Protein AF-E9EIF3-F1 (afdb_monomer)

Solvent-accessible surface area (backbone atoms only — not comparable to full-atom values): 15981 Å² total; per-residue (Å²): 140,86,88,81,91,84,88,82,89,82,88,83,85,88,83,89,84,90,82,84,93,81,87,85,76,86,69,55,69,66,53,55,55,52,50,51,52,51,51,51,50,52,51,52,53,51,50,52,51,52,51,51,50,53,53,54,52,63,63,46,52,59,62,62,71,61,56,66,76,76,71,73,70,77,75,60,63,68,86,68,60,66,58,24,59,50,72,52,39,82,37,71,41,64,89,60,74,60,59,44,71,86,44,76,65,18,50,53,48,57,55,57,73,40,49,102,54,43,52,32,49,47,96,61,40,64,78,50,74,44,72,84,41,39,64,66,94,60,94,54,77,37,52,87,74,51,77,44,35,27,42,71,41,67,52,37,46,51,50,50,54,49,50,52,52,52,48,53,48,50,55,46,64,74,68,34,84,83,73,63,92,65,53,72,67,56,52,52,50,51,53,52,52,50,39,50,51,53,46,51,48,51,52,42,48,56,26,71,64,84,92,78,89,80,51,73,43,54,91,88,58,55,63,82,55,37,27,49,103,83,76,45,77,60,68,27,35,57,72,43,73,15,35,28,53,67,49,44,56,50,51,38,48,50,26,45,53,56,56,69,71,48,100

pLDDT: mean 80.45, std 17.63, range [32.34, 96.81]

Structure (mmCIF, N/CA/C/O backbone):
data_AF-E9EIF3-F1
#
_entry.id   AF-E9EIF3-F1
#
loop_
_atom_site.group_PDB
_atom_site.id
_atom_site.type_symbol
_atom_site.label_atom_id
_atom_site.label_alt_id
_atom_site.label_comp_id
_atom_site.label_asym_id
_atom_site.label_entity_id
_atom_site.label_seq_id
_atom_site.pdbx_PDB_ins_code
_atom_site.Cartn_x
_atom_site.Cartn_y
_atom_site.Cartn_z
_atom_site.occupancy
_atom_site.B_iso_or_equiv
_atom_site.auth_seq_id
_atom_site.auth_comp_id
_atom_site.auth_asym_id
_atom_site.auth_atom_id
_atom_site.pdbx_PDB_model_num
ATOM 1 N N . MET A 1 1 ? 67.607 -51.753 -23.965 1.00 39.56 1 MET A N 1
ATOM 2 C CA . MET A 1 1 ? 68.316 -52.558 -22.950 1.00 39.56 1 MET A CA 1
ATOM 3 C C . MET A 1 1 ? 67.912 -52.007 -21.588 1.00 39.56 1 MET A C 1
ATOM 5 O O . MET A 1 1 ? 68.402 -50.959 -21.199 1.00 39.56 1 MET A O 1
ATOM 9 N N . PHE A 1 2 ? 66.913 -52.615 -20.947 1.00 40.19 2 PHE A N 1
ATOM 10 C CA . PHE A 1 2 ? 66.495 -52.276 -19.580 1.00 40.19 2 PHE A CA 1
ATOM 11 C C . PHE A 1 2 ? 67.269 -53.157 -18.596 1.00 40.19 2 PHE A C 1
ATOM 13 O O . PHE A 1 2 ? 67.428 -54.343 -18.889 1.00 40.19 2 PHE A O 1
ATOM 20 N N . PRO A 1 3 ? 67.664 -52.638 -17.424 1.00 42.44 3 PRO A N 1
ATOM 21 C CA . PRO A 1 3 ? 67.887 -53.499 -16.278 1.00 42.44 3 PRO A CA 1
ATOM 22 C C . PRO A 1 3 ? 67.002 -53.121 -15.086 1.00 42.44 3 PRO A C 1
ATOM 24 O O . PRO A 1 3 ? 66.758 -51.959 -14.764 1.00 42.44 3 PRO A O 1
ATOM 27 N N . THR A 1 4 ? 66.530 -54.178 -14.447 1.00 35.69 4 THR A N 1
ATOM 28 C CA . THR A 1 4 ? 65.646 -54.255 -13.290 1.00 35.69 4 THR A CA 1
ATOM 29 C C . THR A 1 4 ? 66.414 -54.506 -11.987 1.00 35.69 4 THR A C 1
ATOM 31 O O . THR A 1 4 ? 67.349 -55.297 -11.974 1.00 35.69 4 THR A O 1
ATOM 34 N N . ILE A 1 5 ? 65.857 -53.948 -10.902 1.00 38.53 5 ILE A N 1
ATOM 35 C CA . ILE A 1 5 ? 65.732 -54.484 -9.525 1.00 38.53 5 ILE A CA 1
ATOM 36 C C . ILE A 1 5 ? 66.981 -54.539 -8.622 1.00 38.53 5 ILE A C 1
ATOM 38 O O . ILE A 1 5 ? 67.999 -55.145 -8.933 1.00 38.53 5 ILE A O 1
ATOM 42 N N . GLY A 1 6 ? 66.796 -54.034 -7.393 1.00 32.34 6 GLY A N 1
ATOM 43 C CA . GLY A 1 6 ? 67.616 -54.371 -6.228 1.00 32.34 6 GLY A CA 1
ATOM 44 C C . GLY A 1 6 ? 67.030 -53.859 -4.906 1.00 32.34 6 GLY A C 1
ATOM 45 O O . GLY A 1 6 ? 67.446 -52.824 -4.398 1.00 32.34 6 GLY A O 1
ATOM 46 N N . THR A 1 7 ? 66.059 -54.574 -4.333 1.00 40.53 7 THR A N 1
ATOM 47 C CA . THR A 1 7 ? 65.589 -54.406 -2.942 1.00 40.53 7 THR A CA 1
ATOM 48 C C . THR A 1 7 ? 66.541 -55.079 -1.956 1.00 40.53 7 THR A C 1
ATOM 50 O O . THR A 1 7 ? 66.875 -56.246 -2.149 1.00 40.53 7 THR A O 1
ATOM 53 N N . THR A 1 8 ? 66.868 -54.423 -0.835 1.00 37.31 8 THR A N 1
ATOM 54 C CA . THR A 1 8 ? 67.482 -55.116 0.315 1.00 37.31 8 THR A CA 1
ATOM 55 C C . THR A 1 8 ? 66.968 -54.576 1.652 1.00 37.31 8 THR A C 1
ATOM 57 O O . THR A 1 8 ? 67.264 -53.452 2.045 1.00 37.31 8 THR A O 1
ATOM 60 N N . GLN A 1 9 ? 66.202 -55.410 2.361 1.00 40.03 9 GLN A N 1
ATOM 61 C CA . GLN A 1 9 ? 65.895 -55.290 3.790 1.00 40.03 9 GLN A CA 1
ATOM 62 C C . GLN A 1 9 ? 67.111 -55.735 4.620 1.00 40.03 9 GLN A C 1
ATOM 64 O O . GLN A 1 9 ? 67.695 -56.779 4.335 1.00 40.03 9 GLN A O 1
ATOM 69 N N . ARG A 1 10 ? 67.420 -55.040 5.723 1.00 37.91 10 ARG A N 1
ATOM 70 C CA . ARG A 1 10 ? 68.199 -55.615 6.834 1.00 37.91 10 ARG A CA 1
ATOM 71 C C . ARG A 1 10 ? 67.584 -55.253 8.185 1.00 37.91 10 ARG A C 1
ATOM 73 O O . ARG A 1 10 ? 67.566 -54.096 8.587 1.00 37.91 10 ARG A O 1
ATOM 80 N N . LYS A 1 11 ? 67.105 -56.286 8.885 1.00 39.00 11 LYS A N 1
ATOM 81 C CA . LYS A 1 11 ? 66.852 -56.305 10.332 1.00 39.00 11 LYS A CA 1
ATOM 82 C C . LYS A 1 11 ? 68.165 -56.641 11.049 1.00 39.00 11 LYS A C 1
ATOM 84 O O . LYS A 1 11 ? 68.858 -57.560 10.624 1.00 39.00 11 LYS A O 1
ATOM 89 N N . GLY A 1 12 ? 68.460 -55.971 12.160 1.00 36.72 12 GLY A N 1
ATOM 90 C CA . GLY A 1 12 ? 69.551 -56.334 13.069 1.00 36.72 12 GLY A CA 1
ATOM 91 C C . GLY A 1 12 ? 69.163 -56.031 14.514 1.00 36.72 12 GLY A C 1
ATOM 92 O O . GLY A 1 12 ? 68.987 -54.871 14.869 1.00 36.72 12 GLY A O 1
ATOM 93 N N . LYS A 1 13 ? 68.970 -57.084 15.318 1.00 37.09 13 LYS A N 1
ATOM 94 C CA . LYS A 1 13 ? 68.721 -57.029 16.767 1.00 37.09 13 LYS A CA 1
ATOM 95 C C . LYS A 1 13 ? 70.039 -56.863 17.536 1.00 37.09 13 LYS A C 1
ATOM 97 O O . LYS A 1 13 ? 71.083 -57.335 17.098 1.00 37.09 13 LYS A O 1
ATOM 102 N N . ALA A 1 14 ? 69.928 -56.203 18.685 1.00 42.84 14 ALA A N 1
ATOM 103 C CA . ALA A 1 14 ? 70.986 -55.799 19.604 1.00 42.84 14 ALA A CA 1
ATOM 104 C C . ALA A 1 14 ? 71.671 -56.953 20.362 1.00 42.84 14 ALA A C 1
ATOM 106 O O . ALA A 1 14 ? 71.042 -57.970 20.654 1.00 42.84 14 ALA A O 1
ATOM 107 N N . LEU A 1 15 ? 72.918 -56.718 20.788 1.00 38.91 15 LEU A N 1
ATOM 108 C CA . LEU A 1 15 ? 73.571 -57.427 21.892 1.00 38.91 15 LEU A CA 1
ATOM 109 C C . LEU A 1 15 ? 74.202 -56.395 22.844 1.00 38.91 15 LEU A C 1
ATOM 111 O O . LEU A 1 15 ? 75.002 -55.561 22.425 1.00 38.91 15 LEU A O 1
ATOM 115 N N . TYR A 1 16 ? 73.801 -56.438 24.114 1.00 34.75 16 TYR A N 1
ATOM 116 C CA . TYR A 1 16 ? 74.216 -55.519 25.175 1.00 34.75 16 TYR A CA 1
ATOM 117 C C . TYR A 1 16 ? 75.592 -55.891 25.755 1.00 34.75 16 TYR A C 1
ATOM 119 O O . TYR A 1 16 ? 75.890 -57.069 25.947 1.00 34.75 16 TYR A O 1
ATOM 127 N N . LYS A 1 17 ? 76.387 -54.879 26.128 1.00 39.50 17 LYS A N 1
ATOM 128 C CA . LYS A 1 17 ? 77.497 -54.990 27.091 1.00 39.50 17 LYS A CA 1
ATOM 129 C C . LYS A 1 17 ? 77.147 -54.181 28.342 1.00 39.50 17 LYS A C 1
ATOM 131 O O . LYS A 1 17 ? 76.734 -53.031 28.224 1.00 39.50 17 LYS A O 1
ATOM 136 N N . ALA A 1 18 ? 77.323 -54.783 29.515 1.00 50.34 18 ALA A N 1
ATOM 137 C CA . ALA A 1 18 ? 77.176 -54.134 30.817 1.00 50.34 18 ALA A CA 1
ATOM 138 C C . ALA A 1 18 ? 78.517 -53.557 31.304 1.00 50.34 18 ALA A C 1
ATOM 140 O O . ALA A 1 18 ? 79.557 -54.181 31.091 1.00 50.34 18 ALA A O 1
ATOM 141 N N . VAL A 1 19 ? 78.477 -52.400 31.977 1.00 39.84 19 VAL A N 1
ATOM 142 C CA . VAL A 1 19 ? 79.594 -51.743 32.694 1.00 39.84 19 VAL A CA 1
ATOM 143 C C . VAL A 1 19 ? 79.015 -51.024 33.943 1.00 39.84 19 VAL A C 1
ATOM 145 O O . VAL A 1 19 ? 77.844 -50.640 33.900 1.00 39.84 19 VAL A O 1
ATOM 148 N N . PRO A 1 20 ? 79.758 -50.926 35.070 1.00 44.28 20 PRO A N 1
ATOM 149 C CA . PRO A 1 20 ? 79.223 -51.059 36.430 1.00 44.28 20 PRO A CA 1
ATOM 150 C C . PRO A 1 20 ? 78.828 -49.767 37.167 1.00 44.28 20 PRO A C 1
ATOM 152 O O . PRO A 1 20 ? 79.194 -48.657 36.794 1.00 44.28 20 PRO A O 1
ATOM 155 N N . GLN A 1 21 ? 78.089 -49.982 38.264 1.00 51.84 21 GLN A N 1
ATOM 156 C CA . GLN A 1 21 ? 77.601 -49.008 39.247 1.00 51.84 21 GLN A CA 1
ATOM 157 C C . GLN A 1 21 ? 78.718 -48.248 39.976 1.00 51.84 21 GLN A C 1
ATOM 159 O O . GLN A 1 21 ? 79.607 -48.858 40.569 1.00 51.84 21 GLN A O 1
ATOM 164 N N . GLN A 1 22 ? 78.553 -46.927 40.073 1.00 41.44 22 GLN A N 1
ATOM 165 C CA . GLN A 1 22 ? 79.161 -46.094 41.109 1.00 41.44 22 GLN A CA 1
ATOM 166 C C . GLN A 1 22 ? 78.095 -45.125 41.662 1.00 41.44 22 GLN A C 1
ATOM 168 O O . GLN A 1 22 ? 77.201 -44.693 40.942 1.00 41.44 22 GLN A O 1
ATOM 173 N N . SER A 1 23 ? 78.128 -44.909 42.975 1.00 44.22 23 SER A N 1
ATOM 174 C CA . SER A 1 23 ? 77.021 -44.552 43.880 1.00 44.22 23 SER A CA 1
ATOM 175 C C . SER A 1 23 ? 76.456 -43.119 43.784 1.00 44.22 23 SER A C 1
ATOM 177 O O . SER A 1 23 ? 77.174 -42.144 43.993 1.00 44.22 23 SER A O 1
ATOM 179 N N . ASP A 1 24 ? 75.129 -43.024 43.606 1.00 54.12 24 ASP A N 1
ATOM 180 C CA . ASP A 1 24 ? 74.284 -41.812 43.575 1.00 54.12 24 ASP A CA 1
ATOM 181 C C . ASP A 1 24 ? 73.808 -41.354 44.974 1.00 54.12 24 ASP A C 1
ATOM 183 O O . ASP A 1 24 ? 72.627 -41.490 45.316 1.00 54.12 24 ASP A O 1
ATOM 187 N N . GLU A 1 25 ? 74.688 -40.795 45.809 1.00 48.59 25 GLU A N 1
ATOM 188 C CA . GLU A 1 25 ? 74.255 -40.284 47.127 1.00 48.59 25 GLU A CA 1
ATOM 189 C C . GLU A 1 25 ? 74.106 -38.751 47.189 1.00 48.59 25 GLU A C 1
ATOM 191 O O . GLU A 1 25 ? 73.260 -38.248 47.926 1.00 48.59 25 GLU A O 1
ATOM 196 N N . ASN A 1 26 ? 74.777 -37.987 46.316 1.00 49.62 26 ASN A N 1
ATOM 197 C CA . ASN A 1 26 ? 74.720 -36.512 46.338 1.00 49.62 26 ASN A CA 1
ATOM 198 C C . ASN A 1 26 ? 73.659 -35.864 45.419 1.00 49.62 26 ASN A C 1
ATOM 200 O O . ASN A 1 26 ? 73.479 -34.647 45.437 1.00 49.62 26 ASN A O 1
ATOM 204 N N . SER A 1 27 ? 72.901 -36.653 44.651 1.00 53.19 27 SER A N 1
ATOM 205 C CA . SER A 1 27 ? 71.972 -36.146 43.619 1.00 53.19 27 SER A CA 1
ATOM 206 C C . SER A 1 27 ? 70.510 -35.998 44.093 1.00 53.19 27 SER A C 1
ATOM 208 O O . SER A 1 27 ? 69.682 -35.411 43.395 1.00 53.19 27 SER A O 1
ATOM 210 N N . ARG A 1 28 ? 70.149 -36.523 45.278 1.00 53.78 28 ARG A N 1
ATOM 211 C CA . ARG A 1 28 ? 68.736 -36.688 45.709 1.00 53.78 28 ARG A CA 1
ATOM 212 C C . ARG A 1 28 ? 68.111 -35.470 46.404 1.00 53.78 28 ARG A C 1
ATOM 214 O O . ARG A 1 28 ? 66.906 -35.246 46.273 1.00 53.78 28 ARG A O 1
ATOM 221 N N . ALA A 1 29 ? 68.895 -34.653 47.106 1.00 54.88 29 ALA A N 1
ATOM 222 C CA . ALA A 1 29 ? 68.380 -33.524 47.891 1.00 54.88 29 ALA A CA 1
ATOM 223 C C . ALA A 1 29 ? 67.721 -32.380 47.070 1.00 54.88 29 ALA A C 1
ATOM 225 O O . ALA A 1 29 ? 66.646 -31.910 47.467 1.00 54.88 29 ALA A O 1
ATOM 226 N N . PRO A 1 30 ? 68.277 -31.913 45.930 1.00 55.91 30 PRO A N 1
ATOM 227 C CA . PRO A 1 30 ? 67.642 -30.851 45.141 1.00 55.91 30 PRO A CA 1
ATOM 228 C C . PRO A 1 30 ? 66.386 -31.335 44.397 1.00 55.91 30 PRO A C 1
ATOM 230 O O . PRO A 1 30 ? 65.420 -30.579 44.265 1.00 55.91 30 PRO A O 1
ATOM 233 N N . PHE A 1 31 ? 66.347 -32.610 43.993 1.00 54.66 31 PHE A N 1
ATOM 234 C CA . PHE A 1 31 ? 65.216 -33.203 43.273 1.00 54.66 31 PHE A CA 1
ATOM 235 C C . PHE A 1 31 ? 63.961 -33.318 44.152 1.00 54.66 31 PHE A C 1
ATOM 237 O O . PHE A 1 31 ? 62.870 -32.924 43.738 1.00 54.66 31 PHE A O 1
ATOM 244 N N . GLN A 1 32 ? 64.111 -33.742 45.412 1.00 60.22 32 GLN A N 1
ATOM 245 C CA . GLN A 1 32 ? 62.992 -33.830 46.358 1.00 60.22 32 GLN A CA 1
ATOM 246 C C . GLN A 1 32 ? 62.403 -32.452 46.712 1.00 60.22 32 GLN A C 1
ATOM 248 O O . GLN A 1 32 ? 61.184 -32.305 46.830 1.00 60.22 32 GLN A O 1
ATOM 253 N N . ARG A 1 33 ? 63.239 -31.406 46.821 1.00 59.44 33 ARG A N 1
ATOM 254 C CA . ARG A 1 33 ? 62.772 -30.022 47.044 1.00 59.44 33 ARG A CA 1
ATOM 255 C C . ARG A 1 33 ? 62.042 -29.454 45.824 1.00 59.44 33 ARG A C 1
ATOM 257 O O . ARG A 1 33 ? 61.016 -28.794 45.995 1.00 59.44 33 ARG A O 1
ATOM 264 N N . ALA A 1 34 ? 62.526 -29.729 44.612 1.00 61.41 34 ALA A N 1
ATOM 265 C CA . ALA A 1 34 ? 61.865 -29.327 43.370 1.00 61.41 34 ALA A CA 1
ATOM 266 C C . ALA A 1 34 ? 60.512 -30.038 43.182 1.00 61.41 34 ALA A C 1
ATOM 268 O O . ALA A 1 34 ? 59.516 -29.397 42.846 1.00 61.41 34 ALA A O 1
ATOM 269 N N . GLN A 1 35 ? 60.445 -31.335 43.490 1.00 66.50 35 GLN A N 1
ATOM 270 C CA . GLN A 1 35 ? 59.214 -32.124 43.430 1.00 66.50 35 GLN A CA 1
ATOM 271 C C . GLN A 1 35 ? 58.169 -31.640 44.448 1.00 66.50 35 GLN A C 1
ATOM 273 O O . GLN A 1 35 ? 57.007 -31.452 44.087 1.00 66.50 35 GLN A O 1
ATOM 278 N N . ARG A 1 36 ? 58.579 -31.333 45.688 1.00 69.75 36 ARG A N 1
ATOM 279 C CA . ARG A 1 36 ? 57.684 -30.785 46.723 1.00 69.75 36 ARG A CA 1
ATOM 280 C C . ARG A 1 36 ? 57.169 -29.384 46.368 1.00 69.75 36 ARG A C 1
ATOM 282 O O . ARG A 1 36 ? 55.988 -29.107 46.554 1.00 69.75 36 ARG A O 1
ATOM 289 N N . ARG A 1 37 ? 58.013 -28.514 45.795 1.00 70.69 37 ARG A N 1
ATOM 290 C CA . ARG A 1 37 ? 57.594 -27.191 45.285 1.00 70.69 37 ARG A CA 1
ATOM 291 C C . ARG A 1 37 ? 56.599 -27.306 44.128 1.00 70.69 37 ARG A C 1
ATOM 293 O O . ARG A 1 37 ? 55.622 -26.564 44.096 1.00 70.69 37 ARG A O 1
ATOM 300 N N . ARG A 1 38 ? 56.807 -28.261 43.215 1.00 72.25 38 ARG A N 1
ATOM 301 C CA . ARG A 1 38 ? 55.884 -28.530 42.103 1.00 72.25 38 ARG A CA 1
ATOM 302 C C . ARG A 1 38 ? 54.528 -29.036 42.602 1.00 72.25 38 ARG A C 1
ATOM 304 O O . ARG A 1 38 ? 53.507 -28.561 42.124 1.00 72.25 38 ARG A O 1
ATOM 311 N N . GLN A 1 39 ? 54.511 -29.927 43.594 1.00 76.31 39 GLN A N 1
ATOM 312 C CA . GLN A 1 39 ? 53.270 -30.411 44.211 1.00 76.31 39 GLN A CA 1
ATOM 313 C C . GLN A 1 39 ? 52.498 -29.299 44.934 1.00 76.31 39 GLN A C 1
ATOM 315 O O . GLN A 1 39 ? 51.292 -29.186 44.743 1.00 76.31 39 GLN A O 1
ATOM 320 N N . ILE A 1 40 ? 53.184 -28.440 45.696 1.00 81.00 40 ILE A N 1
ATOM 321 C CA . ILE A 1 40 ? 52.558 -27.286 46.367 1.00 81.00 40 ILE A CA 1
ATOM 322 C C . ILE A 1 40 ? 51.988 -26.298 45.340 1.00 81.00 40 ILE A C 1
ATOM 324 O O . ILE A 1 40 ? 50.878 -25.809 45.522 1.00 81.00 40 ILE A O 1
ATOM 328 N N . SER A 1 41 ? 52.705 -26.045 44.240 1.00 78.44 41 SER A N 1
ATOM 329 C CA . SER A 1 41 ? 52.217 -25.177 43.162 1.00 78.44 41 SER A CA 1
ATOM 330 C C . SER A 1 41 ? 50.939 -25.727 42.521 1.00 78.44 41 SER A C 1
ATOM 332 O O . SER A 1 41 ? 49.958 -24.998 42.399 1.00 78.44 41 SER A O 1
ATOM 334 N N . VAL A 1 42 ? 50.898 -27.02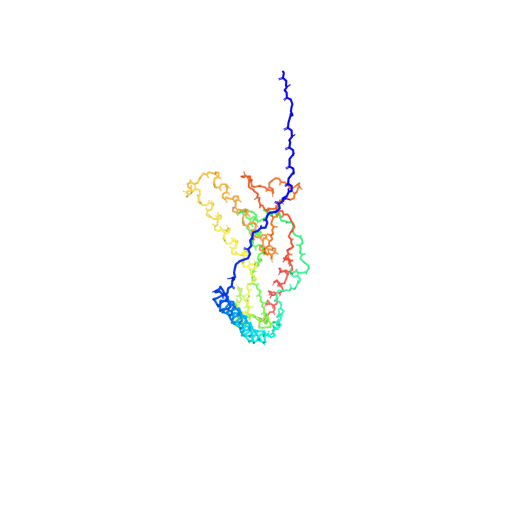5 42.197 1.00 84.44 42 VAL A N 1
ATOM 335 C CA . VAL A 1 42 ? 49.698 -27.672 41.636 1.00 84.44 42 VAL A CA 1
ATOM 336 C C . VAL A 1 42 ? 48.522 -27.612 42.614 1.00 84.44 42 VAL A C 1
ATOM 338 O O . VAL A 1 42 ? 47.419 -27.265 42.208 1.00 84.44 42 VAL A O 1
ATOM 341 N N . LEU A 1 43 ? 48.752 -27.876 43.905 1.00 85.94 43 LEU A N 1
ATOM 342 C CA . LEU A 1 43 ? 47.721 -27.755 44.943 1.00 85.94 43 LEU A CA 1
ATOM 343 C C . LEU A 1 43 ? 47.189 -26.324 45.074 1.00 85.94 43 LEU A C 1
ATOM 345 O O . LEU A 1 43 ? 45.981 -26.141 45.175 1.00 85.94 43 LEU A O 1
ATOM 349 N N . LEU A 1 44 ? 48.060 -25.313 45.012 1.00 84.62 44 LEU A N 1
ATOM 350 C CA . LEU A 1 44 ? 47.651 -23.907 45.016 1.00 84.62 44 LEU A CA 1
ATOM 351 C C . LEU A 1 44 ? 46.815 -23.552 43.782 1.00 84.62 44 LEU A C 1
ATOM 353 O O . LEU A 1 44 ? 45.813 -22.865 43.926 1.00 84.62 44 LEU A O 1
ATOM 357 N N . HIS A 1 45 ? 47.177 -24.050 42.595 1.00 84.25 45 HIS A N 1
ATOM 358 C CA . HIS A 1 45 ? 46.416 -23.796 41.364 1.00 84.25 45 HIS A CA 1
ATOM 359 C C . HIS A 1 45 ? 45.055 -24.508 41.370 1.00 84.25 45 HIS A C 1
ATOM 361 O O . HIS A 1 45 ? 44.066 -23.962 40.890 1.00 84.25 45 HIS A O 1
ATOM 367 N N . LEU A 1 46 ? 44.978 -25.711 41.946 1.00 87.94 46 LEU A N 1
ATOM 368 C CA . LEU A 1 46 ? 43.705 -26.407 42.140 1.00 87.94 46 LEU A CA 1
ATOM 369 C C . LEU A 1 46 ? 42.825 -25.678 43.160 1.00 87.94 46 LEU A C 1
ATOM 371 O O . LEU A 1 46 ? 41.628 -25.527 42.932 1.00 87.94 46 LEU A O 1
ATOM 375 N N . LEU A 1 47 ? 43.411 -25.175 44.250 1.00 87.81 47 LEU A N 1
ATOM 376 C CA . LEU A 1 47 ? 42.683 -24.404 45.254 1.00 87.81 47 LEU A CA 1
ATOM 377 C C . LEU A 1 47 ? 42.132 -23.096 44.665 1.00 87.81 47 LEU A C 1
ATOM 379 O O . LEU A 1 47 ? 40.960 -22.791 44.866 1.00 87.81 47 LEU A O 1
ATOM 383 N N . THR A 1 48 ? 42.934 -22.345 43.901 1.00 83.50 48 THR A N 1
ATOM 384 C CA . THR A 1 48 ? 42.473 -21.107 43.250 1.00 83.50 48 THR A CA 1
ATOM 385 C C . THR A 1 48 ? 41.402 -21.379 42.198 1.00 83.50 48 THR A C 1
ATOM 387 O O . THR A 1 48 ? 40.444 -20.614 42.107 1.00 83.50 48 THR A O 1
ATOM 390 N N . PHE A 1 49 ? 41.502 -22.487 41.459 1.00 85.88 49 PHE A N 1
ATOM 391 C CA . PHE A 1 49 ? 40.474 -22.909 40.509 1.00 85.88 49 PHE A CA 1
ATOM 392 C C . PHE A 1 49 ? 39.148 -23.262 41.202 1.00 85.88 49 PHE A C 1
ATOM 394 O O . PHE A 1 49 ? 38.089 -22.816 40.764 1.00 85.88 49 PHE A O 1
ATOM 401 N N . ILE A 1 50 ? 39.192 -23.999 42.318 1.00 88.62 50 ILE A N 1
ATOM 402 C CA . ILE A 1 50 ? 37.995 -24.366 43.094 1.00 88.62 50 ILE A CA 1
ATOM 403 C C . ILE A 1 50 ? 37.345 -23.128 43.725 1.00 88.62 50 ILE A C 1
ATOM 405 O O . ILE A 1 50 ? 36.127 -22.973 43.653 1.00 88.62 50 ILE A O 1
ATOM 409 N N . VAL A 1 51 ? 38.140 -22.218 44.298 1.00 86.12 51 VAL A N 1
ATOM 410 C CA . VAL A 1 51 ? 37.632 -20.952 44.855 1.00 86.12 51 VAL A CA 1
ATOM 411 C C . VAL A 1 51 ? 37.023 -20.078 43.754 1.00 86.12 51 VAL A C 1
ATOM 413 O O . VAL A 1 51 ? 35.942 -19.524 43.947 1.00 86.12 51 VAL A O 1
ATOM 416 N N . GLY A 1 52 ? 37.659 -20.005 42.580 1.00 82.06 52 GLY A N 1
ATOM 417 C CA . GLY A 1 52 ? 37.133 -19.287 41.417 1.00 82.06 52 GLY A CA 1
ATOM 418 C C . GLY A 1 52 ? 35.798 -19.848 40.919 1.00 82.06 52 GLY A C 1
ATOM 419 O O . GLY A 1 52 ? 34.869 -19.082 40.670 1.00 82.06 52 GLY A O 1
ATOM 420 N N . LEU A 1 53 ? 35.661 -21.177 40.846 1.00 83.56 53 LEU A N 1
ATOM 421 C CA . LEU A 1 53 ? 34.395 -21.837 40.505 1.00 83.56 53 LEU A CA 1
ATOM 422 C C . LEU A 1 53 ? 33.305 -21.573 41.550 1.00 83.56 53 LEU A C 1
ATOM 424 O O . LEU A 1 53 ? 32.174 -21.264 41.181 1.00 83.56 53 LEU A O 1
ATOM 428 N N . GLY A 1 54 ? 33.638 -21.646 42.842 1.00 80.19 54 GLY A N 1
ATOM 429 C CA . GLY A 1 54 ? 32.696 -21.359 43.925 1.00 80.19 54 GLY A CA 1
ATOM 430 C C . GLY A 1 54 ? 32.150 -19.931 43.864 1.00 80.19 54 GLY A C 1
ATOM 431 O O . GLY A 1 54 ? 30.940 -19.736 43.950 1.00 80.19 54 GLY A O 1
ATOM 432 N N . LEU A 1 55 ? 33.022 -18.942 43.640 1.00 79.00 55 LEU A N 1
ATOM 433 C CA . LEU A 1 55 ? 32.627 -17.536 43.487 1.00 79.00 55 LEU A CA 1
ATOM 434 C C . LEU A 1 55 ? 31.825 -17.283 42.200 1.00 79.00 55 LEU A C 1
ATOM 436 O O . LEU A 1 55 ? 30.875 -16.505 42.214 1.00 79.00 55 LEU A O 1
ATOM 440 N N . GLY A 1 56 ? 32.157 -17.959 41.095 1.00 71.94 56 GLY A N 1
ATOM 441 C CA . GLY A 1 56 ? 31.379 -17.873 39.854 1.00 71.94 56 GLY A CA 1
ATOM 442 C C . GLY A 1 56 ? 29.963 -18.449 39.992 1.00 71.94 56 GLY A C 1
ATOM 443 O O . GLY A 1 56 ? 29.005 -17.897 39.447 1.00 71.94 56 GLY A O 1
ATOM 444 N N . LEU A 1 57 ? 29.805 -19.526 40.766 1.00 70.50 57 LEU A N 1
ATOM 445 C CA . LEU A 1 57 ? 28.506 -20.156 41.019 1.00 70.50 57 LEU A CA 1
ATOM 446 C C . LEU A 1 57 ? 27.631 -19.330 41.976 1.00 70.50 57 LEU A C 1
ATOM 448 O O . LEU A 1 57 ? 26.431 -19.194 41.743 1.00 70.50 57 LEU A O 1
ATOM 452 N N . THR A 1 58 ? 28.208 -18.711 43.011 1.00 68.38 58 THR A N 1
ATOM 453 C CA . THR A 1 58 ? 27.447 -17.819 43.906 1.00 68.38 58 THR A CA 1
ATOM 454 C C . THR A 1 58 ? 27.096 -16.487 43.250 1.00 68.38 58 THR A C 1
ATOM 456 O O . THR A 1 58 ? 26.050 -15.926 43.564 1.00 68.38 58 THR A O 1
ATOM 459 N N . ALA A 1 59 ? 27.908 -16.003 42.303 1.00 63.66 59 ALA A N 1
ATOM 460 C CA . ALA A 1 59 ? 27.600 -14.810 41.520 1.00 63.66 59 ALA A CA 1
ATOM 461 C C . ALA A 1 59 ? 26.496 -15.044 40.476 1.00 63.66 59 ALA A C 1
ATOM 463 O O . ALA A 1 59 ? 25.765 -14.112 40.172 1.00 63.66 59 ALA A O 1
ATOM 464 N N . THR A 1 60 ? 26.326 -16.260 39.947 1.00 60.03 60 THR A N 1
ATOM 465 C CA . THR A 1 60 ? 25.313 -16.576 38.912 1.00 60.03 60 THR A CA 1
ATOM 466 C C . THR A 1 60 ? 23.957 -16.997 39.484 1.00 60.03 60 THR A C 1
ATOM 468 O O . THR A 1 60 ? 22.926 -16.758 38.854 1.00 60.03 60 THR A O 1
ATOM 471 N N . ALA A 1 61 ? 23.922 -17.550 40.699 1.00 61.62 61 ALA A N 1
ATOM 472 C CA . ALA A 1 61 ? 22.685 -17.921 41.389 1.00 61.62 61 ALA A CA 1
ATOM 473 C C . ALA A 1 61 ? 21.665 -16.764 41.557 1.00 61.62 61 ALA A C 1
ATOM 475 O O . ALA A 1 61 ? 20.490 -16.975 41.242 1.00 61.62 61 ALA A O 1
ATOM 476 N N . PRO A 1 62 ? 22.048 -15.537 41.974 1.00 59.72 62 PRO A N 1
ATOM 477 C CA . PRO A 1 62 ? 21.100 -14.428 42.060 1.00 59.72 62 PRO A CA 1
ATOM 478 C C . PRO A 1 62 ? 20.652 -13.916 40.684 1.00 59.72 62 PRO A C 1
ATOM 480 O O . PRO A 1 62 ? 19.518 -13.465 40.569 1.00 59.72 62 PRO A O 1
ATOM 483 N N . PHE A 1 63 ? 21.467 -14.039 39.626 1.00 58.94 63 PHE A N 1
ATOM 484 C CA . PHE A 1 63 ? 21.051 -13.677 38.259 1.00 58.94 63 PHE A CA 1
ATOM 485 C C . PHE A 1 63 ? 20.005 -14.641 37.685 1.00 58.94 63 PHE A C 1
ATOM 487 O O . PHE A 1 63 ? 19.113 -14.205 36.964 1.00 58.94 63 PHE A O 1
ATOM 494 N N . LEU A 1 64 ? 20.065 -15.930 38.037 1.00 57.62 64 LEU A N 1
ATOM 495 C CA . LEU A 1 64 ? 19.032 -16.900 37.659 1.00 57.62 64 LEU A CA 1
ATOM 496 C C . LEU A 1 64 ? 17.750 -16.732 38.490 1.00 57.62 64 LEU A C 1
ATOM 498 O O . LEU A 1 64 ? 16.656 -16.888 37.953 1.00 57.62 64 LEU A O 1
ATOM 502 N N . ALA A 1 65 ? 17.860 -16.355 39.769 1.00 58.84 65 ALA A N 1
ATOM 503 C CA . ALA A 1 65 ? 16.706 -16.071 40.633 1.00 58.84 65 ALA A CA 1
ATOM 504 C C . ALA A 1 65 ? 16.023 -14.717 40.339 1.00 58.84 65 ALA A C 1
ATOM 506 O O . ALA A 1 65 ? 14.855 -14.535 40.670 1.00 58.84 65 ALA A O 1
ATOM 507 N N . LEU A 1 66 ? 16.730 -13.784 39.691 1.00 58.19 66 LEU A N 1
ATOM 508 C CA . LEU A 1 66 ? 16.199 -12.526 39.149 1.00 58.19 66 LEU A CA 1
ATOM 509 C C . LEU A 1 66 ? 15.656 -12.667 37.722 1.00 58.19 66 LEU A C 1
ATOM 511 O O . LEU A 1 66 ? 15.338 -11.651 37.100 1.00 58.19 66 LEU A O 1
ATOM 515 N N . SER A 1 67 ? 15.499 -13.894 37.207 1.00 60.59 67 SER A N 1
ATOM 516 C CA . SER A 1 67 ? 14.590 -14.116 36.086 1.00 60.59 67 SER A CA 1
ATOM 517 C C . SER A 1 67 ? 13.189 -13.739 36.561 1.00 60.59 67 SER A C 1
ATOM 519 O O . SER A 1 67 ? 12.458 -14.515 37.173 1.00 60.59 67 SER A O 1
ATOM 521 N N . THR A 1 68 ? 12.844 -12.468 36.352 1.00 59.66 68 THR A N 1
ATOM 522 C CA . THR A 1 68 ? 11.483 -11.974 36.474 1.00 59.66 68 THR A CA 1
ATOM 523 C C . THR A 1 68 ? 10.601 -12.994 35.777 1.00 59.66 68 THR A C 1
ATOM 525 O O . THR A 1 68 ? 10.921 -13.324 34.628 1.00 59.66 68 THR A O 1
ATOM 528 N N . PRO A 1 69 ? 9.532 -13.510 36.414 1.00 56.91 69 PRO A N 1
ATOM 529 C CA . PRO A 1 69 ? 8.554 -14.266 35.658 1.00 56.91 69 PRO A CA 1
ATOM 530 C C . PRO A 1 69 ? 8.203 -13.379 34.474 1.00 56.91 69 PRO A C 1
ATOM 532 O O . PRO A 1 69 ? 7.849 -12.214 34.688 1.00 56.91 69 PRO A O 1
ATOM 535 N N . GLU A 1 70 ? 8.405 -13.878 33.250 1.00 56.72 70 GLU A N 1
ATOM 536 C CA . GLU A 1 70 ? 7.863 -13.240 32.062 1.00 56.72 70 GLU A CA 1
ATOM 537 C C . GLU A 1 70 ? 6.411 -12.955 32.418 1.00 56.72 70 GLU A C 1
ATOM 539 O O . GLU A 1 70 ? 5.582 -13.866 32.507 1.00 56.72 70 GLU A O 1
ATOM 544 N N . ARG A 1 71 ? 6.092 -11.689 32.713 1.00 55.28 71 ARG A N 1
ATOM 545 C CA . ARG A 1 71 ? 4.711 -11.259 32.656 1.00 55.28 71 ARG A CA 1
ATOM 546 C C . ARG A 1 71 ? 4.367 -11.584 31.222 1.00 55.28 71 ARG A C 1
ATOM 548 O O . ARG A 1 71 ? 4.870 -10.902 30.333 1.00 55.28 71 ARG A O 1
ATOM 555 N N . LYS A 1 72 ? 3.590 -12.650 30.999 1.00 53.28 72 LYS A N 1
ATOM 556 C CA . LYS A 1 72 ? 2.863 -12.842 29.749 1.00 53.28 72 LYS A CA 1
ATOM 557 C C . LYS A 1 72 ? 2.220 -11.491 29.506 1.00 53.28 72 LYS A C 1
ATOM 559 O O . LYS A 1 72 ? 1.288 -11.135 30.228 1.00 53.28 72 LYS A O 1
ATOM 564 N N . ALA A 1 73 ? 2.812 -10.695 28.619 1.00 61.00 73 ALA A N 1
ATOM 565 C CA . ALA A 1 73 ? 2.259 -9.414 28.254 1.00 61.00 73 ALA A CA 1
ATOM 566 C C . ALA A 1 73 ? 0.867 -9.773 27.766 1.00 61.00 73 ALA A C 1
ATOM 568 O O . ALA A 1 73 ? 0.727 -10.554 26.824 1.00 61.00 73 ALA A O 1
ATOM 569 N N . GLN A 1 74 ? -0.145 -9.366 28.523 1.00 59.06 74 GLN A N 1
ATOM 570 C CA . GLN A 1 74 ? -1.518 -9.694 28.210 1.00 59.06 74 GLN A CA 1
ATOM 571 C C . GLN A 1 74 ? -1.776 -9.019 26.869 1.00 59.06 74 GLN A C 1
ATOM 573 O O . GLN A 1 74 ? -1.829 -7.794 26.787 1.00 59.06 74 GLN A O 1
ATOM 578 N N . GLN A 1 75 ? -1.738 -9.818 25.804 1.00 67.44 75 GLN A N 1
ATOM 579 C CA . GLN A 1 75 ? -1.668 -9.322 24.443 1.00 67.44 75 GLN A CA 1
ATOM 580 C C . GLN A 1 75 ? -3.033 -8.711 24.155 1.00 67.44 75 GLN A C 1
ATOM 582 O O . GLN A 1 75 ? -4.029 -9.429 24.048 1.00 67.44 75 GLN A O 1
ATOM 587 N N . LEU A 1 76 ? -3.096 -7.378 24.166 1.00 70.75 76 LEU A N 1
ATOM 588 C CA . LEU A 1 76 ? -4.337 -6.665 23.902 1.00 70.75 76 LEU A CA 1
ATOM 589 C C . LEU A 1 76 ? -4.862 -7.094 22.525 1.00 70.75 76 LEU A C 1
ATOM 591 O O . LEU A 1 76 ? -4.062 -7.317 21.608 1.00 70.75 76 LEU A O 1
ATOM 595 N N . PRO A 1 77 ? -6.186 -7.248 22.373 1.00 76.69 77 PRO A N 1
ATOM 596 C CA . PRO A 1 77 ? -6.760 -7.644 21.100 1.00 76.69 77 PRO A CA 1
ATOM 597 C C . PRO A 1 77 ? -6.385 -6.621 20.024 1.00 76.69 77 PRO A C 1
ATOM 599 O O . PRO A 1 77 ? -6.582 -5.414 20.199 1.00 76.69 77 PRO A O 1
ATOM 602 N N . SER A 1 78 ? -5.838 -7.125 18.912 1.00 85.75 78 SER A N 1
ATOM 603 C CA . SER A 1 78 ? -5.520 -6.318 17.732 1.00 85.75 78 SER A CA 1
ATOM 604 C C . SER A 1 78 ? -6.744 -5.518 17.293 1.00 85.75 78 SER A C 1
ATOM 606 O O . SER A 1 78 ? -7.853 -6.045 17.230 1.00 85.75 78 SER A O 1
ATOM 608 N N . VAL A 1 79 ? -6.516 -4.249 16.964 1.00 93.69 79 VAL A N 1
ATOM 609 C CA . VAL A 1 79 ? -7.530 -3.341 16.412 1.00 93.69 79 VAL A CA 1
ATOM 610 C C . VAL A 1 79 ? -7.986 -3.824 15.034 1.00 93.69 79 VAL A C 1
ATOM 612 O O . VAL A 1 79 ? -9.168 -3.773 14.707 1.00 93.69 79 VAL A O 1
ATOM 615 N N . ILE A 1 80 ? -7.036 -4.315 14.231 1.00 94.75 80 ILE A N 1
ATOM 616 C CA . ILE A 1 80 ? -7.308 -4.884 12.912 1.00 94.75 80 ILE A CA 1
ATOM 617 C C . ILE A 1 80 ? -7.836 -6.316 13.105 1.00 94.75 80 ILE A C 1
ATOM 619 O O . ILE A 1 80 ? -7.168 -7.103 13.791 1.00 94.75 80 ILE A O 1
ATOM 623 N N . PRO A 1 81 ? -8.985 -6.681 12.504 1.00 95.19 81 PRO A N 1
ATOM 624 C CA . PRO A 1 81 ? -9.596 -7.993 12.684 1.00 95.19 81 PRO A CA 1
ATOM 625 C C . PRO A 1 81 ? -8.716 -9.144 12.190 1.00 95.19 81 PRO A C 1
ATOM 627 O O . PRO A 1 81 ? -8.007 -9.029 11.190 1.00 95.19 81 PRO A O 1
ATOM 630 N N . ALA A 1 82 ? -8.825 -10.302 12.846 1.00 95.31 82 ALA A N 1
ATOM 631 C CA . ALA A 1 82 ? -8.049 -11.497 12.508 1.00 95.31 82 ALA A CA 1
ATOM 632 C C . ALA A 1 82 ? -8.267 -11.982 11.062 1.00 95.31 82 ALA A C 1
ATOM 634 O O . ALA A 1 82 ? -7.358 -12.558 10.469 1.00 95.31 82 ALA A O 1
ATOM 635 N N . GLN A 1 83 ? -9.435 -11.705 10.475 1.00 95.75 83 GLN A N 1
ATOM 636 C CA . GLN A 1 83 ? -9.794 -12.068 9.099 1.00 95.75 83 GLN A CA 1
ATOM 637 C C . GLN A 1 83 ? -8.905 -11.384 8.052 1.00 95.75 83 GLN A C 1
ATOM 639 O O . GLN A 1 83 ? -8.773 -11.884 6.940 1.00 95.75 83 GLN A O 1
ATOM 644 N N . VAL A 1 84 ? -8.265 -10.263 8.405 1.00 96.00 84 VAL A N 1
ATOM 645 C CA . VAL A 1 84 ? -7.256 -9.624 7.550 1.00 96.00 84 VAL A CA 1
ATOM 646 C C . VAL A 1 84 ? -6.014 -10.505 7.424 1.00 96.00 84 VAL A C 1
ATOM 648 O O . VAL A 1 84 ? -5.392 -10.543 6.372 1.00 96.00 84 VAL A O 1
ATOM 651 N N . PHE A 1 85 ? -5.655 -11.250 8.467 1.00 94.44 85 PHE A N 1
ATOM 652 C CA . PHE A 1 85 ? -4.419 -12.031 8.505 1.00 94.44 85 PHE A CA 1
ATOM 653 C C . PHE A 1 85 ? -4.641 -13.525 8.259 1.00 94.44 85 PHE A C 1
ATOM 655 O O . PHE A 1 85 ? -3.703 -14.228 7.892 1.00 94.44 85 PHE A O 1
ATOM 662 N N . THR A 1 86 ? -5.845 -14.041 8.524 1.00 94.50 86 THR A N 1
ATOM 663 C CA . THR A 1 86 ? -6.126 -15.482 8.530 1.00 94.50 86 THR A CA 1
ATOM 664 C C . THR A 1 86 ? -7.451 -15.821 7.829 1.00 94.50 86 THR A C 1
ATOM 666 O O . THR A 1 86 ? -8.492 -15.298 8.234 1.00 94.50 86 THR A O 1
ATOM 669 N N . PRO A 1 87 ? -7.448 -16.758 6.858 1.00 95.38 87 PRO A N 1
ATOM 670 C CA . PRO A 1 87 ? -6.262 -17.357 6.239 1.00 95.38 87 PRO A CA 1
ATOM 671 C C . PRO A 1 87 ? -5.516 -16.336 5.357 1.00 95.38 87 PRO A C 1
ATOM 673 O O . PRO A 1 87 ? -6.158 -15.448 4.790 1.00 95.38 87 PRO A O 1
ATOM 676 N N . PRO A 1 88 ? -4.184 -16.452 5.212 1.00 94.44 88 PRO A N 1
ATOM 677 C CA . PRO A 1 88 ? -3.470 -15.670 4.215 1.00 94.44 88 PRO A CA 1
ATOM 678 C C . PRO A 1 88 ? -3.907 -16.079 2.803 1.00 94.44 88 PRO A C 1
ATOM 680 O O . PRO A 1 88 ? -4.282 -17.228 2.554 1.00 94.44 88 PRO A O 1
ATOM 683 N N . ILE A 1 89 ? -3.849 -15.128 1.876 1.00 95.62 89 ILE A N 1
ATOM 684 C CA . ILE A 1 89 ? -4.209 -15.302 0.473 1.00 95.62 89 ILE A CA 1
ATOM 685 C C . ILE A 1 89 ? -2.943 -15.639 -0.326 1.00 95.62 89 ILE A C 1
ATOM 687 O O . ILE A 1 89 ? -2.014 -14.825 -0.354 1.00 95.62 89 ILE A O 1
ATOM 691 N N . PRO A 1 90 ? -2.882 -16.809 -0.990 1.00 94.12 90 PRO A N 1
ATOM 692 C CA . PRO A 1 90 ? -1.818 -17.116 -1.932 1.00 94.12 90 PRO A CA 1
ATOM 693 C C . PRO A 1 90 ? -1.900 -16.168 -3.132 1.00 94.12 90 PRO A C 1
ATOM 695 O O . PRO A 1 90 ? -2.846 -16.222 -3.916 1.00 94.12 90 PRO A O 1
ATOM 698 N N . THR A 1 91 ? -0.892 -15.319 -3.290 1.00 92.12 91 THR A N 1
ATOM 699 C CA . THR A 1 91 ? -0.836 -14.302 -4.341 1.00 92.12 91 THR A CA 1
ATOM 700 C C . THR A 1 91 ? 0.360 -14.568 -5.239 1.00 92.12 91 THR A C 1
ATOM 702 O O . THR A 1 91 ? 1.499 -14.620 -4.769 1.00 92.12 91 THR A O 1
ATOM 705 N N . ALA A 1 92 ? 0.107 -14.736 -6.537 1.00 89.50 92 ALA A N 1
ATOM 706 C CA . ALA A 1 92 ? 1.169 -14.801 -7.534 1.00 89.50 92 ALA A CA 1
ATOM 707 C C . ALA A 1 92 ? 1.887 -13.448 -7.605 1.00 89.50 92 ALA A C 1
ATOM 709 O O . ALA A 1 92 ? 1.240 -12.407 -7.727 1.00 89.50 92 ALA A O 1
ATOM 710 N N . TRP A 1 93 ? 3.217 -13.458 -7.527 1.00 90.00 93 TRP A N 1
ATOM 711 C CA . TRP A 1 93 ? 4.012 -12.230 -7.538 1.00 90.00 93 TRP A CA 1
ATOM 712 C C . TRP A 1 93 ? 4.262 -11.737 -8.966 1.00 90.00 93 TRP A C 1
ATOM 714 O O . TRP A 1 93 ? 5.377 -11.796 -9.479 1.00 90.00 93 TRP A O 1
ATOM 724 N N . VAL A 1 94 ? 3.187 -11.309 -9.624 1.00 89.69 94 VAL A N 1
ATOM 725 C CA . VAL A 1 94 ? 3.190 -10.778 -10.991 1.00 89.69 94 VAL A CA 1
ATOM 726 C C . VAL A 1 94 ? 2.701 -9.329 -10.993 1.00 89.69 94 VAL A C 1
ATOM 728 O O . VAL A 1 94 ? 1.786 -9.009 -10.230 1.00 89.69 94 VAL A O 1
ATOM 731 N N . PRO A 1 95 ? 3.288 -8.456 -11.827 1.00 91.81 95 PRO A N 1
ATOM 732 C CA . PRO A 1 95 ? 2.905 -7.054 -11.873 1.00 91.81 95 PRO A CA 1
ATOM 733 C C . PRO A 1 95 ? 1.495 -6.882 -12.448 1.00 91.81 95 PRO A C 1
ATOM 735 O O . PRO A 1 95 ? 1.068 -7.613 -13.345 1.00 91.81 95 PRO A O 1
ATOM 738 N N . ASP A 1 96 ? 0.782 -5.873 -11.965 1.00 93.94 96 ASP A N 1
ATOM 739 C CA . ASP A 1 96 ? -0.541 -5.495 -12.443 1.00 93.94 96 ASP A CA 1
ATOM 740 C C . ASP A 1 96 ? -0.449 -4.225 -13.292 1.00 93.94 96 ASP A C 1
ATOM 742 O O . ASP A 1 96 ? -0.261 -3.111 -12.794 1.00 93.94 96 ASP A O 1
ATOM 746 N N . SER A 1 97 ? -0.635 -4.393 -14.601 1.00 94.25 97 SER A N 1
ATOM 747 C CA . SER A 1 97 ? -0.510 -3.316 -15.589 1.00 94.25 97 SER A CA 1
ATOM 748 C C . SER A 1 97 ? -1.443 -2.130 -15.341 1.00 94.25 97 SER A C 1
ATOM 750 O O . SER A 1 97 ? -1.172 -1.030 -15.818 1.00 94.25 97 SER A O 1
ATOM 752 N N . ARG A 1 98 ? -2.510 -2.304 -14.549 1.00 96.12 98 ARG A N 1
ATOM 753 C CA . ARG A 1 98 ? -3.421 -1.218 -14.166 1.00 96.12 98 ARG A CA 1
ATOM 754 C C . ARG A 1 98 ? -2.762 -0.174 -13.264 1.00 96.12 98 ARG A C 1
ATOM 756 O O . ARG A 1 98 ? -3.290 0.929 -13.155 1.00 96.12 98 ARG A O 1
ATOM 763 N N . TYR A 1 99 ? -1.650 -0.510 -12.614 1.00 95.75 99 TYR A N 1
ATOM 764 C CA . TYR A 1 99 ? -0.934 0.362 -11.680 1.00 95.75 99 TYR A CA 1
ATOM 765 C C . TYR A 1 99 ? 0.415 0.856 -12.214 1.00 95.75 99 TYR A C 1
ATOM 767 O O . TYR A 1 99 ? 1.064 1.665 -11.553 1.00 95.75 99 TYR A O 1
ATOM 775 N N . ILE A 1 100 ? 0.803 0.441 -13.419 1.00 93.75 100 ILE A N 1
ATOM 776 C CA . ILE A 1 100 ? 2.059 0.843 -14.058 1.00 93.75 100 ILE A CA 1
ATOM 777 C C . ILE A 1 100 ? 1.865 2.157 -14.828 1.00 93.75 100 ILE A C 1
ATOM 779 O O . ILE A 1 100 ? 0.803 2.403 -15.419 1.00 93.75 100 ILE A O 1
ATOM 783 N N . GLY A 1 101 ? 2.884 3.017 -14.816 1.00 91.56 101 GLY A N 1
ATOM 784 C CA . GLY A 1 101 ? 2.899 4.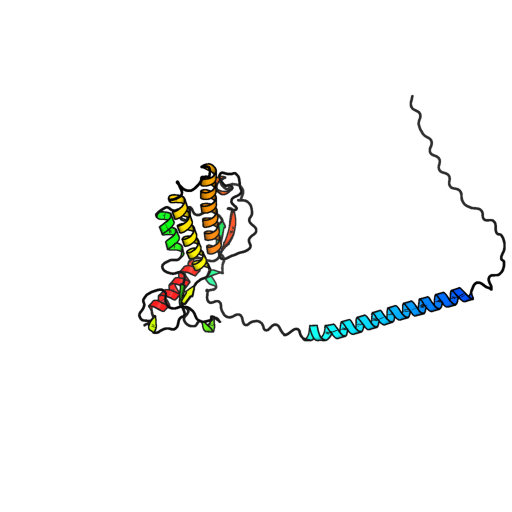278 -15.543 1.00 91.56 101 GLY A CA 1
ATOM 785 C C . GLY A 1 101 ? 1.996 5.374 -14.965 1.00 91.56 101 GLY A C 1
ATOM 786 O O . GLY A 1 101 ? 1.484 5.312 -13.841 1.00 91.56 101 GLY A O 1
ATOM 787 N N . PHE A 1 102 ? 1.777 6.407 -15.784 1.00 91.75 102 PHE A N 1
ATOM 788 C CA . PHE A 1 102 ? 1.081 7.644 -15.400 1.00 91.75 102 PHE A CA 1
ATOM 789 C C . PHE A 1 102 ? -0.080 8.017 -16.327 1.00 91.75 102 PHE A C 1
ATOM 791 O O . PHE A 1 102 ? -0.336 9.186 -16.615 1.00 91.75 102 PHE A O 1
ATOM 798 N N . SER A 1 103 ? -0.792 7.010 -16.831 1.00 92.62 103 SER A N 1
ATOM 799 C CA . SER A 1 103 ? -2.003 7.238 -17.620 1.00 92.62 103 SER A CA 1
ATOM 800 C C . SER A 1 103 ? -3.162 7.726 -16.739 1.00 92.62 103 SER A C 1
ATOM 802 O O . SER A 1 103 ? -3.180 7.484 -15.530 1.00 92.62 103 SER A O 1
ATOM 804 N N . ASN A 1 104 ? -4.187 8.348 -17.338 1.00 94.81 104 ASN A N 1
ATOM 805 C CA . ASN A 1 104 ? -5.416 8.694 -16.609 1.00 94.81 104 ASN A CA 1
ATOM 806 C C . ASN A 1 104 ? -6.043 7.459 -15.932 1.00 94.81 104 ASN A C 1
ATOM 808 O O . ASN A 1 104 ? -6.491 7.520 -14.790 1.00 94.81 104 ASN A O 1
ATOM 812 N N . PHE A 1 105 ? -6.012 6.313 -16.617 1.00 95.88 105 PHE A N 1
ATOM 813 C CA . PHE A 1 105 ? -6.495 5.051 -16.069 1.00 95.88 105 PHE A CA 1
ATOM 814 C C . PHE A 1 105 ? -5.668 4.603 -14.856 1.00 95.88 105 PHE A C 1
ATOM 816 O O . PHE A 1 105 ? -6.244 4.356 -13.796 1.00 95.88 105 PHE A O 1
ATOM 823 N N . SER A 1 106 ? -4.336 4.589 -14.968 1.00 94.81 106 SER A N 1
ATOM 824 C CA . SER A 1 106 ? -3.440 4.228 -13.862 1.00 94.81 106 SER A CA 1
ATOM 825 C C . SER A 1 106 ? -3.645 5.164 -12.668 1.00 94.81 106 SER A C 1
ATOM 827 O O . SER A 1 106 ? -3.754 4.713 -11.531 1.00 94.81 106 SER A O 1
ATOM 829 N N . ASN A 1 107 ? -3.792 6.468 -12.916 1.00 93.81 107 ASN A N 1
ATOM 830 C CA . ASN A 1 107 ? -4.080 7.460 -11.882 1.00 93.81 107 ASN A CA 1
ATOM 831 C C . ASN A 1 107 ? -5.377 7.125 -11.134 1.00 93.81 107 ASN A C 1
ATOM 833 O O . ASN A 1 107 ? -5.372 7.087 -9.906 1.00 93.81 107 ASN A O 1
ATOM 837 N N . ILE A 1 108 ? -6.469 6.821 -11.842 1.00 94.44 108 ILE A N 1
ATOM 838 C CA . ILE A 1 108 ? -7.743 6.419 -11.222 1.00 94.44 108 ILE A CA 1
ATOM 839 C C . ILE A 1 108 ? -7.572 5.148 -10.382 1.00 94.44 108 ILE A C 1
ATOM 841 O O . ILE A 1 108 ? -8.103 5.063 -9.274 1.00 94.44 108 ILE A O 1
ATOM 845 N N . MET A 1 109 ? -6.828 4.162 -10.883 1.00 95.25 109 MET A N 1
ATOM 846 C CA . MET A 1 109 ? -6.595 2.907 -10.169 1.00 95.25 109 MET A CA 1
ATOM 847 C C . MET A 1 109 ? -5.808 3.126 -8.874 1.00 95.25 109 MET A C 1
ATOM 849 O O . MET A 1 109 ? -6.214 2.612 -7.833 1.00 95.25 109 MET A O 1
ATOM 853 N N . TRP A 1 110 ? -4.763 3.956 -8.899 1.00 94.56 110 TRP A N 1
ATOM 854 C CA . TRP A 1 110 ? -4.015 4.353 -7.701 1.00 94.56 110 TRP A CA 1
ATOM 855 C C . TRP A 1 110 ? -4.886 5.078 -6.671 1.00 94.56 110 TRP A C 1
ATOM 857 O O . TRP A 1 110 ? -4.848 4.731 -5.493 1.00 94.56 110 TRP A O 1
ATOM 867 N N . HIS A 1 111 ? -5.735 6.017 -7.102 1.00 90.50 111 HIS A N 1
ATOM 868 C CA . HIS A 1 111 ? -6.675 6.695 -6.197 1.00 90.50 111 HIS A CA 1
ATOM 869 C C . HIS A 1 111 ? -7.660 5.714 -5.540 1.00 90.50 111 HIS A C 1
ATOM 871 O O . HIS A 1 111 ? -8.053 5.901 -4.391 1.00 90.50 111 HIS A O 1
ATOM 877 N N . ARG A 1 112 ? -8.045 4.637 -6.235 1.00 91.50 112 ARG A N 1
ATOM 878 C CA . ARG A 1 112 ? -8.964 3.621 -5.699 1.00 91.50 112 ARG A CA 1
ATOM 879 C C . ARG A 1 112 ? -8.349 2.728 -4.620 1.00 91.50 112 ARG A C 1
ATOM 881 O O . ARG A 1 112 ? -9.120 2.153 -3.855 1.00 91.50 112 ARG A O 1
ATOM 888 N N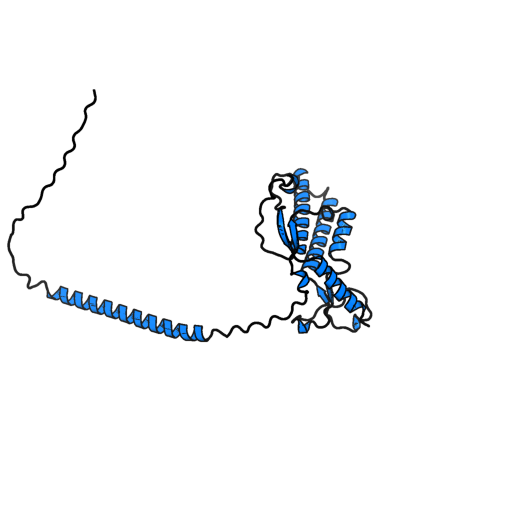 . LEU A 1 113 ? -7.020 2.605 -4.536 1.00 90.00 113 LEU A N 1
ATOM 889 C CA . LEU A 1 113 ? -6.358 1.722 -3.560 1.00 90.00 113 LEU A CA 1
ATOM 890 C C . LEU A 1 113 ? -6.608 2.138 -2.115 1.00 90.00 113 LEU A C 1
ATOM 892 O O . LEU A 1 113 ? -6.853 1.284 -1.271 1.00 90.00 113 LEU A O 1
ATOM 896 N N . ILE A 1 114 ? -6.557 3.441 -1.848 1.00 80.06 114 ILE A N 1
ATOM 897 C CA . ILE A 1 114 ? -6.752 3.992 -0.506 1.00 80.06 114 ILE A CA 1
ATOM 898 C C . ILE A 1 114 ? -8.210 4.381 -0.236 1.00 80.06 114 ILE A C 1
ATOM 900 O O . ILE A 1 114 ? -8.520 4.758 0.882 1.00 80.06 114 ILE A O 1
ATOM 904 N N . LYS A 1 115 ? -9.118 4.267 -1.225 1.00 68.75 115 LYS A N 1
ATOM 905 C CA . LYS A 1 115 ? -10.497 4.808 -1.181 1.00 68.75 115 LYS A CA 1
ATOM 906 C C . LYS A 1 115 ? -10.513 6.215 -0.534 1.00 68.75 115 LYS A C 1
ATOM 908 O O . LYS A 1 115 ? -9.501 6.902 -0.537 1.00 68.75 115 LYS A O 1
ATOM 913 N N . THR A 1 116 ? -11.652 6.739 -0.089 1.00 66.75 116 THR A N 1
ATOM 914 C CA . THR A 1 116 ? -11.788 8.160 0.308 1.00 66.75 116 THR A CA 1
ATOM 915 C C . THR A 1 116 ? -10.826 8.608 1.426 1.00 66.75 116 THR A C 1
ATOM 917 O O . THR A 1 116 ? -10.583 9.801 1.583 1.00 66.75 116 THR A O 1
ATOM 920 N N . THR A 1 117 ? -10.262 7.682 2.206 1.00 85.06 117 THR A N 1
ATOM 921 C CA . THR A 1 117 ? -9.321 7.985 3.289 1.00 85.06 117 THR A CA 1
ATOM 922 C C . THR A 1 117 ? -8.455 6.771 3.609 1.00 85.06 117 THR A C 1
ATOM 924 O O . THR A 1 117 ? -8.884 5.642 3.445 1.00 85.06 117 THR A O 1
ATOM 927 N N . GLU A 1 118 ? -7.257 6.999 4.129 1.00 91.38 118 GLU A N 1
ATOM 928 C CA . GLU A 1 118 ? -6.322 5.993 4.662 1.00 91.38 118 GLU A CA 1
ATOM 929 C C . GLU A 1 118 ? -6.503 5.736 6.173 1.00 91.38 118 GLU A C 1
ATOM 931 O O . GLU A 1 118 ? -5.708 5.038 6.813 1.00 91.38 118 GLU A O 1
ATOM 936 N N . SER A 1 119 ? -7.525 6.356 6.762 1.00 93.94 119 SER A N 1
ATOM 937 C CA . SER A 1 119 ? -7.758 6.388 8.199 1.00 93.94 119 SER A CA 1
ATOM 938 C C . SER A 1 119 ? -8.915 5.481 8.622 1.00 93.94 119 SER A C 1
ATOM 940 O O . SER A 1 119 ? -9.759 5.093 7.812 1.00 93.94 119 SER A O 1
ATOM 942 N N . VAL A 1 120 ? -8.954 5.163 9.914 1.00 95.44 120 VAL A N 1
ATOM 943 C CA . VAL A 1 120 ? -10.037 4.456 10.603 1.00 95.44 120 VAL A CA 1
ATOM 944 C C . VAL A 1 120 ? -10.419 5.203 11.870 1.00 95.44 120 VAL A C 1
ATOM 946 O O . VAL A 1 120 ? -9.551 5.740 12.558 1.00 95.44 120 VAL A O 1
ATOM 949 N N . TRP A 1 121 ? -11.709 5.215 12.184 1.00 96.06 121 TRP A N 1
ATOM 950 C CA . TRP A 1 121 ? -12.224 5.692 13.463 1.00 96.06 121 TRP A CA 1
ATOM 951 C C . TRP A 1 121 ? -12.261 4.541 14.466 1.00 96.06 121 TRP A C 1
ATOM 953 O O . TRP A 1 121 ? -12.821 3.494 14.161 1.00 96.06 121 TRP A O 1
ATOM 963 N N . ILE A 1 122 ? -11.679 4.717 15.653 1.00 95.81 122 ILE A N 1
ATOM 964 C CA . ILE A 1 122 ? -11.656 3.682 16.695 1.00 95.81 122 ILE A CA 1
ATOM 965 C C . ILE A 1 122 ? -12.443 4.178 17.904 1.00 95.81 122 ILE A C 1
ATOM 967 O O . ILE A 1 122 ? -11.995 5.084 18.601 1.00 95.81 122 ILE A O 1
ATOM 971 N N . ALA A 1 123 ? -13.608 3.581 18.171 1.00 92.88 123 ALA A N 1
ATOM 972 C CA . ALA A 1 123 ? -14.541 4.027 19.214 1.00 92.88 123 ALA A CA 1
ATOM 973 C C . ALA A 1 123 ? -13.931 4.057 20.632 1.00 92.88 123 ALA A C 1
ATOM 975 O O . ALA A 1 123 ? -14.180 4.989 21.393 1.00 92.88 123 ALA A O 1
ATOM 976 N N . ASN A 1 124 ? -13.123 3.049 20.985 1.00 91.56 124 ASN A N 1
ATOM 977 C CA . ASN A 1 124 ? -12.494 2.917 22.303 1.00 91.56 124 ASN A CA 1
ATOM 978 C C . ASN A 1 124 ? -10.989 2.603 22.179 1.00 91.56 124 ASN A C 1
ATOM 980 O O . ASN A 1 124 ? -10.585 1.449 22.341 1.00 91.56 124 ASN A O 1
ATOM 984 N N . PRO A 1 125 ? -10.138 3.600 21.874 1.00 92.88 125 PRO A N 1
ATOM 985 C CA . PRO A 1 125 ? -8.724 3.356 21.592 1.00 92.88 125 PRO A CA 1
ATOM 986 C C . PRO A 1 125 ? -7.945 2.786 22.786 1.00 92.88 125 PRO A C 1
ATOM 988 O O . PRO A 1 125 ? -7.059 1.947 22.607 1.00 92.88 125 PRO A O 1
ATOM 991 N N . SER A 1 126 ? -8.304 3.174 24.014 1.00 91.56 126 SER A N 1
ATOM 992 C CA . SER A 1 126 ? -7.620 2.717 25.230 1.00 91.56 126 SER A CA 1
ATOM 993 C C . SER A 1 126 ? -7.807 1.219 25.487 1.00 91.56 126 SER A C 1
ATOM 995 O O . SER A 1 126 ? -6.882 0.577 25.984 1.00 91.56 126 SER A O 1
ATOM 997 N N . ALA A 1 127 ? -8.933 0.626 25.065 1.00 91.75 127 ALA A N 1
ATOM 998 C CA . ALA A 1 127 ? -9.148 -0.826 25.112 1.00 91.75 127 ALA A CA 1
ATOM 999 C C . ALA A 1 127 ? -8.159 -1.616 24.237 1.00 91.75 127 ALA A C 1
ATOM 1001 O O . ALA A 1 127 ? -7.948 -2.807 24.459 1.00 91.75 127 ALA A O 1
ATOM 1002 N N . HIS A 1 128 ? -7.525 -0.946 23.275 1.00 91.25 128 HIS A N 1
ATOM 1003 C CA . HIS A 1 128 ? -6.501 -1.506 22.400 1.00 91.25 128 HIS A CA 1
ATOM 1004 C C . HIS A 1 128 ? -5.090 -0.996 22.728 1.00 91.25 128 HIS A C 1
ATOM 1006 O O . HIS A 1 128 ? -4.152 -1.248 21.974 1.00 91.25 128 HIS A O 1
ATOM 1012 N N . GLY A 1 129 ? -4.924 -0.263 23.835 1.00 91.38 129 GLY A N 1
ATOM 1013 C CA . GLY A 1 129 ? -3.640 0.323 24.221 1.00 91.38 129 GLY A CA 1
ATOM 1014 C C . GLY A 1 129 ? -3.172 1.442 23.288 1.00 91.38 129 GLY A C 1
ATOM 1015 O O . GLY A 1 129 ? -1.985 1.764 23.271 1.00 91.38 129 GLY A O 1
ATOM 1016 N N . LEU A 1 130 ? -4.079 2.027 22.501 1.00 92.38 130 LEU A N 1
ATOM 1017 C CA . LEU A 1 130 ? -3.762 3.153 21.632 1.00 92.38 130 LEU A CA 1
ATOM 1018 C C . LEU A 1 130 ? -3.768 4.463 22.428 1.00 92.38 130 LEU A C 1
ATOM 1020 O O . LEU A 1 130 ? -4.650 4.708 23.253 1.00 92.38 130 LEU A O 1
ATOM 1024 N N . GLY A 1 131 ? -2.783 5.316 22.138 1.00 91.56 131 GLY A N 1
ATOM 1025 C CA . GLY A 1 131 ? -2.765 6.714 22.569 1.00 91.56 131 GLY A CA 1
ATOM 1026 C C . GLY A 1 131 ? -3.789 7.572 21.811 1.00 91.56 131 GLY A C 1
ATOM 1027 O O . GLY A 1 131 ? -4.591 7.032 21.047 1.00 91.56 131 GLY A O 1
ATOM 1028 N N . PRO A 1 132 ? -3.776 8.904 21.992 1.00 92.25 132 PRO A N 1
ATOM 1029 C CA . PRO A 1 132 ? -4.684 9.794 21.270 1.00 92.25 132 PRO A CA 1
ATOM 1030 C C . PRO A 1 132 ? -4.496 9.675 19.750 1.00 92.25 132 PRO A C 1
ATOM 1032 O O . PRO A 1 132 ? -3.376 9.497 19.267 1.00 92.25 132 PRO A O 1
ATOM 1035 N N . GLY A 1 133 ? -5.603 9.753 19.014 1.00 95.25 133 GLY A N 1
ATOM 1036 C CA . GLY A 1 133 ? -5.614 9.826 17.557 1.00 95.25 133 GLY A CA 1
ATOM 1037 C C . GLY A 1 133 ? -5.593 11.273 17.065 1.00 95.25 133 GLY A C 1
ATOM 1038 O O . GLY A 1 133 ? -5.235 12.197 17.797 1.00 95.25 133 GLY A O 1
ATOM 1039 N N . PHE A 1 134 ? -6.013 11.476 15.820 1.00 94.81 134 PHE A N 1
ATOM 1040 C CA . PHE A 1 134 ? -6.228 12.798 15.225 1.00 94.81 134 PHE A CA 1
ATOM 1041 C C . PHE A 1 134 ? -7.717 13.057 14.953 1.00 94.81 134 PHE A C 1
ATOM 1043 O O . PHE A 1 134 ? -8.566 12.175 15.117 1.00 94.81 134 PHE A O 1
ATOM 1050 N N . GLU A 1 135 ? -8.047 14.305 14.615 1.00 93.00 135 GLU A N 1
ATOM 1051 C CA . GLU A 1 135 ? -9.415 14.713 14.282 1.00 93.00 135 GLU A CA 1
ATOM 1052 C C . GLU A 1 135 ? -9.922 14.031 13.010 1.00 93.00 135 GLU A C 1
ATOM 1054 O O . GLU A 1 135 ? -9.144 13.635 12.145 1.00 93.00 135 GLU A O 1
ATOM 1059 N N . ALA A 1 136 ? -11.243 13.968 12.839 1.00 91.31 136 ALA A N 1
ATOM 1060 C CA . ALA A 1 136 ? -11.818 13.469 11.598 1.00 91.31 136 ALA A CA 1
ATOM 1061 C C . ALA A 1 136 ? -11.275 14.249 10.376 1.00 91.31 136 ALA A C 1
ATOM 1063 O O . ALA A 1 136 ? -11.353 15.490 10.349 1.00 91.31 136 ALA A O 1
ATOM 1064 N N . PRO A 1 137 ? -10.745 13.551 9.351 1.00 87.56 137 PRO A N 1
ATOM 1065 C CA . PRO A 1 137 ? -10.169 14.188 8.166 1.00 87.56 137 PRO A CA 1
ATOM 1066 C C . PRO A 1 137 ? -11.233 14.728 7.196 1.00 87.56 137 PRO A C 1
ATOM 1068 O O . PRO A 1 137 ? -10.900 15.303 6.164 1.00 87.56 137 PRO A O 1
ATOM 1071 N N . PHE A 1 138 ? -12.514 14.566 7.523 1.00 87.62 138 PHE A N 1
ATOM 1072 C CA . PHE A 1 138 ? -13.660 15.026 6.748 1.00 87.62 138 PHE A CA 1
ATOM 1073 C C . PHE A 1 138 ? -14.650 15.784 7.639 1.00 87.62 138 PHE A C 1
ATOM 1075 O O . PHE A 1 138 ? -14.576 15.736 8.868 1.00 87.62 138 PHE A O 1
ATOM 1082 N N . ASN A 1 139 ? -15.544 16.547 7.009 1.00 87.56 139 ASN A N 1
ATOM 1083 C CA . ASN A 1 139 ? -16.517 17.363 7.725 1.00 87.56 139 ASN A CA 1
ATOM 1084 C C . ASN A 1 139 ? -17.710 16.507 8.174 1.00 87.56 139 ASN A C 1
ATOM 1086 O O . ASN A 1 139 ? -18.350 15.873 7.339 1.00 87.56 139 ASN A O 1
ATOM 1090 N N . HIS A 1 140 ? -18.001 16.507 9.473 1.00 86.50 140 HIS A N 1
ATOM 1091 C CA . HIS A 1 140 ? -19.107 15.772 10.088 1.00 86.50 140 HIS A CA 1
ATOM 1092 C C . HIS A 1 140 ? -19.548 16.485 11.372 1.00 86.50 140 HIS A C 1
ATOM 1094 O O . HIS A 1 140 ? -18.716 17.088 12.056 1.00 86.50 140 HIS A O 1
ATOM 1100 N N . THR A 1 141 ? -20.830 16.407 11.728 1.00 87.75 141 THR A N 1
ATOM 1101 C CA . THR A 1 141 ? -21.409 17.037 12.932 1.00 87.75 141 THR A CA 1
ATOM 1102 C C . THR A 1 141 ? -20.719 16.590 14.216 1.00 87.75 141 THR A C 1
ATOM 1104 O O . THR A 1 141 ? -20.492 17.398 15.118 1.00 87.75 141 THR A O 1
ATOM 1107 N N . SER A 1 142 ? -20.287 15.333 14.268 1.00 86.56 142 SER A N 1
ATOM 1108 C CA . SER A 1 142 ? -19.595 14.775 15.430 1.00 86.56 142 SER A CA 1
ATOM 1109 C C . SER A 1 142 ? -18.107 15.135 15.505 1.00 86.56 142 SER A C 1
ATOM 1111 O O . SER A 1 142 ? -17.472 14.837 16.514 1.00 86.56 142 SER A O 1
ATOM 1113 N N . LYS A 1 143 ? -17.518 15.797 14.492 1.00 87.19 143 LYS A N 1
ATOM 1114 C CA . LYS A 1 143 ? -16.093 16.188 14.497 1.00 87.19 143 LYS A CA 1
ATOM 1115 C C . LYS A 1 143 ? -15.729 17.077 15.690 1.00 87.19 143 LYS A C 1
ATOM 1117 O O . LYS A 1 143 ? -14.655 16.911 16.251 1.00 87.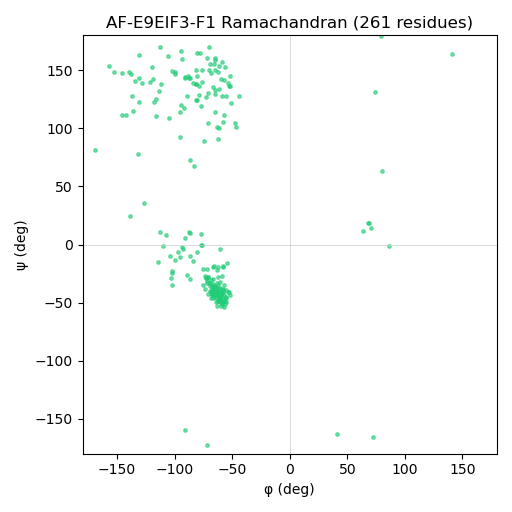19 143 LYS A O 1
ATOM 1122 N N . SER A 1 144 ? -16.612 17.997 16.080 1.00 86.75 144 SER A N 1
ATOM 1123 C CA . SER A 1 144 ? -16.415 18.877 17.243 1.00 86.75 144 SER A CA 1
ATOM 1124 C C . SER A 1 144 ? -16.881 18.264 18.567 1.00 86.75 144 SER A C 1
ATOM 1126 O O . SER A 1 144 ? -16.630 18.836 19.624 1.00 86.75 144 SER A O 1
ATOM 1128 N N . GLN A 1 145 ? -17.582 17.129 18.516 1.00 86.88 145 GLN A N 1
ATOM 1129 C CA . GLN A 1 145 ? -18.223 16.504 19.675 1.00 86.88 145 GLN A CA 1
ATOM 1130 C C . GLN A 1 145 ? -17.439 15.296 20.195 1.00 86.88 145 GLN A C 1
ATOM 1132 O O . GLN A 1 145 ? -17.504 14.982 21.383 1.00 86.88 145 GLN A O 1
ATOM 1137 N N . LEU A 1 146 ? -16.715 14.609 19.311 1.00 87.19 146 LEU A N 1
ATOM 1138 C CA . LEU A 1 146 ? -15.944 13.415 19.631 1.00 87.19 146 LEU A CA 1
ATOM 1139 C C . LEU A 1 146 ? -14.458 13.743 19.816 1.00 87.19 146 LEU A C 1
ATOM 1141 O O . LEU A 1 146 ? -13.932 14.629 19.138 1.00 87.19 146 LEU A O 1
ATOM 1145 N N . PRO A 1 147 ? -13.754 13.029 20.713 1.00 90.25 147 PRO A N 1
ATOM 1146 C CA . PRO A 1 147 ? -12.317 13.197 20.866 1.00 90.25 147 PRO A CA 1
ATOM 1147 C C . PRO A 1 147 ? -11.552 12.769 19.596 1.00 90.25 147 PRO A C 1
ATOM 1149 O O . PRO A 1 147 ? -12.062 11.983 18.793 1.00 90.25 147 PRO A O 1
ATOM 1152 N N . PRO A 1 148 ? -10.297 13.228 19.417 1.00 92.31 148 PRO A N 1
ATOM 1153 C CA . PRO A 1 148 ? -9.422 12.788 18.330 1.00 92.31 148 PRO A CA 1
ATOM 1154 C C . PRO A 1 148 ? -9.135 11.283 18.413 1.00 92.31 148 PRO A C 1
ATOM 1156 O O . PRO A 1 148 ? -8.317 10.823 19.213 1.00 92.31 148 PRO A O 1
ATOM 1159 N N . GLN A 1 149 ? -9.840 10.504 17.600 1.00 94.81 149 GLN A N 1
ATOM 1160 C CA . GLN A 1 149 ? -9.797 9.039 17.628 1.00 94.81 149 GLN A CA 1
ATOM 1161 C C . GLN A 1 149 ? -9.777 8.424 16.219 1.00 94.81 149 GLN A C 1
ATOM 1163 O O . GLN A 1 149 ? -10.182 7.275 16.022 1.00 94.81 149 GLN A O 1
ATOM 1168 N N . PHE A 1 150 ? -9.298 9.191 15.233 1.00 96.44 150 PHE A N 1
ATOM 1169 C CA . PHE A 1 150 ? -8.873 8.651 13.946 1.00 96.44 150 PHE A CA 1
ATOM 1170 C C . PHE A 1 150 ? -7.405 8.229 13.983 1.00 96.44 150 PHE A C 1
ATOM 1172 O O . PHE A 1 150 ? -6.572 8.862 14.633 1.00 96.44 150 PHE A O 1
ATOM 1179 N N . TYR A 1 151 ? -7.101 7.155 13.261 1.00 96.75 151 TYR A N 1
ATOM 1180 C CA . TYR A 1 151 ? -5.767 6.574 13.142 1.00 96.75 151 TYR A CA 1
ATOM 1181 C C . TYR A 1 151 ? -5.513 6.183 11.691 1.00 96.75 151 TYR A C 1
ATOM 1183 O O . TYR A 1 151 ? -6.436 5.774 10.991 1.00 96.75 151 TYR A O 1
ATOM 1191 N N . HIS A 1 152 ? -4.270 6.275 11.229 1.00 95.44 152 HIS A N 1
ATOM 1192 C CA . HIS A 1 152 ? -3.896 5.755 9.916 1.00 95.44 152 HIS A CA 1
ATOM 1193 C C . HIS A 1 152 ? -3.652 4.251 9.993 1.00 95.44 152 HIS A C 1
ATOM 1195 O O . HIS A 1 152 ? -2.970 3.769 10.901 1.00 95.44 152 HIS A O 1
ATOM 1201 N N . VAL A 1 153 ? -4.135 3.507 9.000 1.00 94.56 153 VAL A N 1
ATOM 1202 C CA . VAL A 1 153 ? -3.633 2.151 8.767 1.00 94.56 153 VAL A CA 1
ATOM 1203 C C . VAL A 1 153 ? -2.284 2.291 8.070 1.00 94.56 153 VAL A C 1
ATOM 1205 O O . VAL A 1 153 ? -2.215 2.840 6.973 1.00 94.56 153 VAL A O 1
ATOM 1208 N N . SER A 1 154 ? -1.209 1.794 8.689 1.00 94.25 154 SER A N 1
ATOM 1209 C CA . SER A 1 154 ? 0.162 2.003 8.192 1.00 94.25 154 SER A CA 1
ATOM 1210 C C . SER A 1 154 ? 0.326 1.635 6.713 1.00 94.25 154 SER A C 1
ATOM 1212 O O . SER A 1 154 ? 0.913 2.402 5.958 1.00 94.25 154 SER A O 1
ATOM 1214 N N . ASN A 1 155 ? -0.230 0.505 6.270 1.00 94.44 155 ASN A N 1
ATOM 1215 C CA . ASN A 1 155 ? -0.134 0.071 4.875 1.00 94.44 155 ASN A CA 1
ATOM 1216 C C . ASN A 1 155 ? -0.888 1.008 3.916 1.00 94.44 155 ASN A C 1
ATOM 1218 O O . ASN A 1 155 ? -0.403 1.272 2.820 1.00 94.44 155 ASN A O 1
ATOM 1222 N N . LEU A 1 156 ? -2.037 1.564 4.320 1.00 95.31 156 LEU A N 1
ATOM 1223 C CA . LEU A 1 156 ? -2.755 2.549 3.501 1.00 95.31 156 LEU A CA 1
ATOM 1224 C C . LEU A 1 156 ? -1.967 3.860 3.400 1.00 95.31 156 LEU A C 1
ATOM 1226 O O . LEU A 1 156 ? -1.843 4.407 2.307 1.00 95.31 156 LEU A O 1
ATOM 1230 N N . HIS A 1 157 ? -1.348 4.295 4.500 1.00 95.12 157 HIS A N 1
ATOM 1231 C CA . HIS A 1 157 ? -0.490 5.481 4.508 1.00 95.12 157 HIS A CA 1
ATOM 1232 C C . HIS A 1 157 ? 0.770 5.306 3.655 1.00 95.12 157 HIS A C 1
ATOM 1234 O O . HIS A 1 157 ? 1.144 6.191 2.889 1.00 95.12 157 HIS A O 1
ATOM 1240 N N . GLN A 1 158 ? 1.388 4.124 3.697 1.00 95.88 158 GLN A N 1
ATOM 1241 C CA . GLN A 1 158 ? 2.496 3.786 2.804 1.00 95.88 158 GLN A CA 1
ATOM 1242 C C . GLN A 1 158 ? 2.078 3.867 1.325 1.00 95.88 158 GLN A C 1
ATOM 1244 O O . GLN A 1 158 ? 2.825 4.423 0.520 1.00 95.88 158 GLN A O 1
ATOM 1249 N N . LEU A 1 159 ? 0.882 3.384 0.960 1.00 96.56 159 LEU A N 1
ATOM 1250 C CA . LEU A 1 159 ? 0.362 3.517 -0.409 1.00 96.56 159 LEU A CA 1
ATOM 1251 C C . LEU A 1 159 ? 0.095 4.973 -0.802 1.00 96.56 159 LEU A C 1
ATOM 1253 O O . LEU A 1 159 ? 0.400 5.356 -1.932 1.00 96.56 159 LEU A O 1
ATOM 1257 N N . HIS A 1 160 ? -0.445 5.789 0.107 1.00 95.12 160 HIS A N 1
ATOM 1258 C CA . HIS A 1 160 ? -0.631 7.220 -0.125 1.00 95.12 160 HIS A CA 1
ATOM 1259 C C . HIS A 1 160 ? 0.706 7.911 -0.413 1.00 95.12 160 HIS A C 1
ATOM 1261 O O . HIS A 1 160 ? 0.859 8.545 -1.460 1.00 95.12 160 HIS A O 1
ATOM 1267 N N . CYS A 1 161 ? 1.702 7.727 0.460 1.00 95.38 161 CYS A N 1
ATOM 1268 C CA . CYS A 1 161 ? 3.038 8.287 0.270 1.00 95.38 161 CYS A CA 1
ATOM 1269 C C . CYS A 1 161 ? 3.678 7.803 -1.038 1.00 95.38 161 CYS A C 1
ATOM 1271 O O . CYS A 1 161 ? 4.245 8.605 -1.782 1.00 95.38 161 CYS A O 1
ATOM 1273 N N . LEU A 1 162 ? 3.551 6.512 -1.358 1.00 96.81 162 LEU A N 1
ATOM 1274 C CA . LEU A 1 162 ? 4.067 5.949 -2.603 1.00 96.81 162 LEU A CA 1
ATOM 1275 C C . LEU A 1 162 ? 3.398 6.580 -3.833 1.00 96.81 162 LEU A C 1
ATOM 1277 O O . LEU A 1 162 ? 4.083 6.899 -4.804 1.00 96.81 162 LEU A O 1
ATOM 1281 N N . ASN A 1 163 ? 2.088 6.836 -3.788 1.00 95.75 163 ASN A N 1
ATOM 1282 C CA . ASN A 1 163 ? 1.382 7.516 -4.873 1.00 95.75 163 ASN A CA 1
ATOM 1283 C C . ASN A 1 163 ? 1.835 8.979 -5.038 1.00 95.75 163 ASN A C 1
ATOM 1285 O O . ASN A 1 163 ? 1.970 9.449 -6.170 1.00 95.75 163 ASN A O 1
ATOM 1289 N N . VAL A 1 164 ? 2.124 9.683 -3.935 1.00 93.94 164 VAL A N 1
ATOM 1290 C CA . VAL A 1 164 ? 2.713 11.035 -3.968 1.00 93.94 164 VAL A CA 1
ATOM 1291 C C . VAL A 1 164 ? 4.090 11.004 -4.633 1.00 93.94 164 VAL A C 1
ATOM 1293 O O . VAL A 1 164 ? 4.333 11.783 -5.555 1.00 93.94 164 VAL A O 1
ATOM 1296 N N . ILE A 1 165 ? 4.968 10.076 -4.233 1.00 95.50 165 ILE A N 1
ATOM 1297 C CA . ILE A 1 165 ? 6.300 9.894 -4.838 1.00 95.50 165 ILE A CA 1
ATOM 1298 C C . ILE A 1 165 ? 6.173 9.611 -6.336 1.00 95.50 165 ILE A C 1
ATOM 1300 O O . ILE A 1 165 ? 6.802 10.288 -7.148 1.00 95.50 165 ILE A O 1
ATOM 1304 N N . ARG A 1 166 ? 5.307 8.663 -6.706 1.00 95.00 166 ARG A N 1
ATOM 1305 C CA . ARG A 1 166 ? 5.005 8.325 -8.099 1.00 95.00 166 ARG A CA 1
ATOM 1306 C C . ARG A 1 166 ? 4.542 9.558 -8.878 1.00 95.00 166 ARG A C 1
ATOM 1308 O O . ARG A 1 166 ? 5.037 9.810 -9.970 1.00 95.00 166 ARG A O 1
ATOM 1315 N N . GLY A 1 167 ? 3.640 10.356 -8.306 1.00 92.12 167 GLY A N 1
ATOM 1316 C CA . GLY A 1 167 ? 3.147 11.588 -8.921 1.00 92.12 167 GLY A CA 1
ATOM 1317 C C . GLY A 1 167 ? 4.253 12.601 -9.197 1.00 92.12 167 GLY A C 1
ATOM 1318 O O . GLY A 1 167 ? 4.361 13.089 -10.319 1.00 92.12 167 GLY A O 1
ATOM 1319 N N . ARG A 1 168 ? 5.116 12.866 -8.207 1.00 91.88 168 ARG A N 1
ATOM 1320 C CA . ARG A 1 168 ? 6.254 13.786 -8.370 1.00 91.88 168 ARG A CA 1
ATOM 1321 C C . ARG A 1 168 ? 7.281 13.266 -9.370 1.00 91.88 168 ARG A C 1
ATOM 1323 O O . ARG A 1 168 ? 7.811 14.053 -10.147 1.00 91.88 168 ARG A O 1
ATOM 1330 N N . TYR A 1 169 ? 7.542 11.959 -9.381 1.00 90.94 169 TYR A N 1
ATOM 1331 C CA . TYR A 1 169 ? 8.430 11.348 -10.366 1.00 90.94 169 TYR A CA 1
ATOM 1332 C C . TYR A 1 169 ? 7.931 11.590 -11.794 1.00 90.94 169 TYR A C 1
ATOM 1334 O O . TYR A 1 169 ? 8.686 12.092 -12.622 1.00 90.94 169 TYR A O 1
ATOM 1342 N N . PHE A 1 170 ? 6.661 11.298 -12.080 1.00 88.38 170 PHE A N 1
ATOM 1343 C CA . PHE A 1 170 ? 6.125 11.470 -13.430 1.00 88.38 170 PHE A CA 1
ATOM 1344 C C . PHE A 1 170 ? 5.927 12.928 -13.828 1.00 88.38 170 PHE A C 1
ATOM 1346 O O . PHE A 1 170 ? 6.139 13.265 -14.988 1.00 88.38 170 PHE A O 1
ATOM 1353 N N . GLU A 1 171 ? 5.581 13.807 -12.885 1.00 85.94 171 GLU A N 1
ATOM 1354 C CA . GLU A 1 171 ? 5.598 15.252 -13.116 1.00 85.94 171 GLU A CA 1
ATOM 1355 C C . GLU A 1 171 ? 6.982 15.691 -13.605 1.00 85.94 171 GLU A C 1
ATOM 1357 O O . GLU A 1 171 ? 7.093 16.338 -14.643 1.00 85.94 171 GLU A O 1
ATOM 1362 N N . LEU A 1 172 ? 8.043 15.283 -12.911 1.00 83.88 172 LEU A N 1
ATOM 1363 C CA . LEU A 1 172 ? 9.408 15.574 -13.328 1.00 83.88 172 LEU A CA 1
ATOM 1364 C C . LEU A 1 172 ? 9.718 14.917 -14.681 1.00 83.88 172 LEU A C 1
ATOM 1366 O O . LEU A 1 172 ? 10.076 15.614 -15.621 1.00 83.88 172 LEU A O 1
ATOM 1370 N N . GLN A 1 173 ? 9.506 13.613 -14.839 1.00 81.19 173 GLN A N 1
ATOM 1371 C CA . GLN A 1 173 ? 9.813 12.887 -16.077 1.00 81.19 173 GLN A CA 1
ATOM 1372 C C . GLN A 1 173 ? 9.158 13.515 -17.321 1.00 81.19 173 GLN A C 1
ATOM 1374 O O . GLN A 1 173 ? 9.803 13.627 -18.363 1.00 81.19 173 GLN A O 1
ATOM 1379 N N . LEU A 1 174 ? 7.900 13.959 -17.215 1.00 74.12 174 LEU A N 1
ATOM 1380 C CA . LEU A 1 174 ? 7.156 14.572 -18.320 1.00 74.12 174 LEU A CA 1
ATOM 1381 C C . LEU A 1 174 ? 7.623 15.999 -18.653 1.00 74.12 174 LEU A C 1
ATOM 1383 O O . LEU A 1 174 ? 7.505 16.418 -19.803 1.00 74.12 174 LEU A O 1
ATOM 1387 N N . HIS A 1 175 ? 8.171 16.739 -17.684 1.00 68.69 175 HIS A N 1
ATOM 1388 C CA . HIS A 1 175 ? 8.645 18.117 -17.878 1.00 68.69 175 HIS A CA 1
ATOM 1389 C C . HIS A 1 175 ? 10.171 18.229 -18.084 1.00 68.69 175 HIS A C 1
ATOM 1391 O O . HIS A 1 175 ? 10.657 19.272 -18.516 1.00 68.69 175 HIS A O 1
ATOM 1397 N N . LEU A 1 176 ? 10.942 17.171 -17.804 1.00 59.09 176 LEU A N 1
ATOM 1398 C CA . LEU A 1 176 ? 12.413 17.163 -17.814 1.00 59.09 176 LEU A CA 1
ATOM 1399 C C . LEU A 1 176 ? 13.052 16.866 -19.184 1.00 59.09 176 LEU A C 1
ATOM 1401 O O . LEU A 1 176 ? 14.278 16.733 -19.249 1.00 59.09 176 LEU A O 1
ATOM 1405 N N . SER A 1 177 ? 12.292 16.831 -20.285 1.00 53.41 177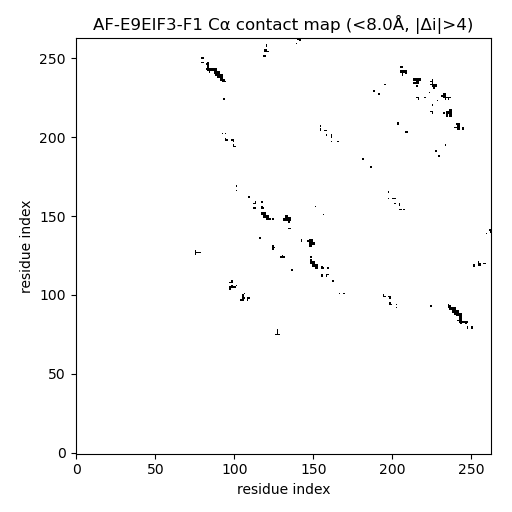 SER A N 1
ATOM 1406 C CA . SER A 1 177 ? 12.858 16.699 -21.645 1.00 53.41 177 SER A CA 1
ATOM 1407 C C . SER A 1 177 ? 13.916 17.770 -21.974 1.00 53.41 177 SER A C 1
ATOM 1409 O O . SER A 1 177 ? 14.719 17.586 -22.883 1.00 53.41 177 SER A O 1
ATOM 1411 N N . THR A 1 178 ? 13.975 18.853 -21.193 1.00 51.38 178 THR A N 1
ATOM 1412 C CA . THR A 1 178 ? 14.941 19.956 -21.301 1.00 51.38 178 THR A CA 1
ATOM 1413 C C . THR A 1 178 ? 16.063 19.957 -20.249 1.00 51.38 178 THR A C 1
ATOM 1415 O O . THR A 1 178 ? 17.006 20.735 -20.383 1.00 51.38 178 THR A O 1
ATOM 1418 N N . LEU A 1 179 ? 16.006 19.116 -19.209 1.00 50.78 179 LEU A N 1
ATOM 1419 C CA . LEU A 1 179 ? 16.898 19.204 -18.034 1.00 50.78 179 LEU A CA 1
ATOM 1420 C C . LEU A 1 179 ? 17.856 18.010 -17.875 1.00 50.78 179 LEU A C 1
ATOM 1422 O O . LEU A 1 179 ? 18.842 18.096 -17.140 1.00 50.78 179 LEU A O 1
ATOM 1426 N N . SER A 1 180 ? 17.611 16.908 -18.581 1.00 55.44 180 SER A N 1
ATOM 1427 C CA . SER A 1 180 ? 18.441 15.706 -18.522 1.00 55.44 180 SER A CA 1
ATOM 1428 C C . SER A 1 180 ? 19.535 15.724 -19.602 1.00 55.44 180 SER A C 1
ATOM 1430 O O . SER A 1 180 ? 19.247 15.663 -20.792 1.00 55.44 180 SER A O 1
ATOM 1432 N N . LYS A 1 181 ? 20.813 15.727 -19.190 1.00 60.16 181 LYS A N 1
ATOM 1433 C CA . LYS A 1 181 ? 21.964 15.389 -20.061 1.00 60.16 181 LYS A CA 1
ATOM 1434 C C . LYS A 1 181 ? 22.111 13.873 -20.293 1.00 60.16 181 LYS A C 1
ATOM 1436 O O . LYS A 1 181 ? 23.151 13.431 -20.778 1.00 60.16 181 LYS A O 1
ATOM 1441 N N . GLN A 1 182 ? 21.140 13.064 -19.868 1.00 68.25 182 GLN A N 1
ATOM 1442 C CA . GLN A 1 182 ? 21.212 11.613 -20.003 1.00 68.25 182 GLN A CA 1
ATOM 1443 C C . GLN A 1 182 ? 20.936 11.187 -21.446 1.00 68.25 182 GLN A C 1
ATOM 1445 O O . GLN A 1 182 ? 20.192 11.842 -22.174 1.00 68.25 182 GLN A O 1
ATOM 1450 N N . SER A 1 183 ? 21.540 10.071 -21.854 1.00 80.06 183 SER A N 1
ATOM 1451 C CA . SER A 1 183 ? 21.205 9.436 -23.125 1.00 80.06 183 SER A CA 1
ATOM 1452 C C . SER A 1 183 ? 19.767 8.914 -23.099 1.00 80.06 183 SER A C 1
ATOM 1454 O O . SER A 1 183 ? 19.234 8.583 -22.039 1.00 80.06 183 SER A O 1
ATOM 1456 N N . GLU A 1 184 ? 19.155 8.774 -24.274 1.00 81.12 184 GLU A N 1
ATOM 1457 C CA . GLU A 1 184 ? 17.812 8.195 -24.414 1.00 81.12 184 GLU A CA 1
ATOM 1458 C C . GLU A 1 184 ? 17.704 6.820 -23.734 1.00 81.12 184 GLU A C 1
ATOM 1460 O O . GLU A 1 184 ? 16.748 6.554 -23.010 1.00 81.12 184 GLU A O 1
ATOM 1465 N N . ARG A 1 185 ? 18.740 5.983 -23.875 1.00 82.00 185 ARG A N 1
ATOM 1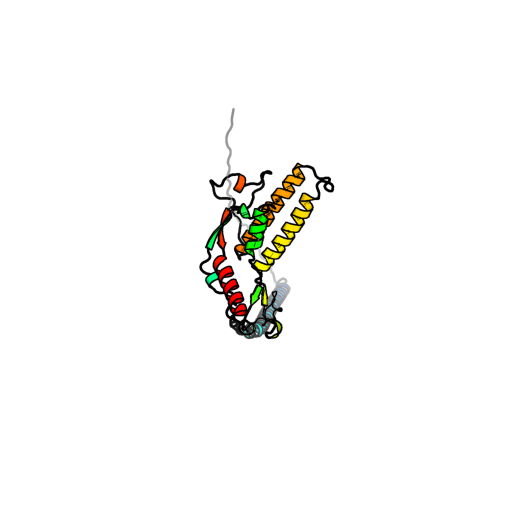466 C CA . ARG A 1 185 ? 18.813 4.672 -23.219 1.00 82.00 185 ARG A CA 1
ATOM 1467 C C . ARG A 1 185 ? 18.772 4.775 -21.692 1.00 82.00 185 ARG A C 1
ATOM 1469 O O . ARG A 1 185 ? 18.073 3.991 -21.067 1.00 82.00 185 ARG A O 1
ATOM 1476 N N . ALA A 1 186 ? 19.497 5.722 -21.095 1.00 82.00 186 ALA A N 1
ATOM 1477 C CA . ALA A 1 186 ? 19.501 5.919 -19.643 1.00 82.00 186 ALA A CA 1
ATOM 1478 C C . ALA A 1 186 ? 18.159 6.474 -19.126 1.00 82.00 186 ALA A C 1
ATOM 1480 O O . ALA A 1 186 ? 17.711 6.110 -18.039 1.00 82.00 186 ALA A O 1
ATOM 1481 N N . ALA A 1 187 ? 17.483 7.303 -19.925 1.00 81.38 187 ALA A N 1
ATOM 1482 C CA . ALA A 1 187 ? 16.142 7.783 -19.604 1.00 81.38 187 ALA A CA 1
ATOM 1483 C C . ALA A 1 187 ? 15.099 6.650 -19.648 1.00 81.38 187 ALA A C 1
ATOM 1485 O O . ALA A 1 187 ? 14.260 6.559 -18.752 1.00 81.38 187 ALA A O 1
ATOM 1486 N N . GLN A 1 188 ? 15.169 5.773 -20.656 1.00 83.56 188 GLN A N 1
ATOM 1487 C CA . GLN A 1 188 ? 14.317 4.581 -20.766 1.00 83.56 188 GLN A CA 1
ATOM 1488 C C . GLN A 1 188 ? 14.577 3.590 -19.625 1.00 83.56 188 GLN A C 1
ATOM 1490 O O . GLN A 1 188 ? 13.629 3.074 -19.037 1.00 83.56 188 GLN A O 1
ATOM 1495 N N . ASP A 1 189 ? 15.848 3.377 -19.281 1.00 85.81 189 ASP A N 1
ATOM 1496 C CA . ASP A 1 189 ? 16.271 2.540 -18.158 1.00 85.81 189 ASP A CA 1
ATOM 1497 C C . ASP A 1 189 ? 15.702 3.037 -16.827 1.00 85.81 189 ASP A C 1
ATOM 1499 O O . ASP A 1 189 ? 15.044 2.293 -16.101 1.00 85.81 189 ASP A O 1
ATOM 1503 N N . THR A 1 190 ? 15.854 4.336 -16.563 1.00 86.44 190 THR A N 1
ATOM 1504 C CA . THR A 1 190 ? 15.294 4.979 -15.370 1.00 86.44 190 THR A CA 1
ATOM 1505 C C . THR A 1 190 ? 13.772 4.851 -15.333 1.00 86.44 190 THR A C 1
ATOM 1507 O O . THR A 1 190 ? 13.218 4.502 -14.295 1.00 86.44 190 THR A O 1
ATOM 1510 N N . ALA A 1 191 ? 13.081 5.102 -16.449 1.00 87.50 191 ALA A N 1
ATOM 1511 C CA . ALA A 1 191 ? 11.624 4.993 -16.512 1.00 87.50 191 ALA A CA 1
ATOM 1512 C C . ALA A 1 191 ? 11.129 3.577 -16.206 1.00 87.50 191 ALA A C 1
ATOM 1514 O O . ALA A 1 191 ? 10.245 3.407 -15.366 1.00 87.50 191 ALA A O 1
ATOM 1515 N N . TYR A 1 192 ? 11.751 2.568 -16.820 1.00 89.81 192 TYR A N 1
ATOM 1516 C CA . TYR A 1 192 ? 11.418 1.170 -16.573 1.00 89.81 192 TYR A CA 1
ATOM 1517 C C . TYR A 1 192 ? 11.639 0.783 -15.107 1.00 89.81 192 TYR A C 1
ATOM 1519 O O . TYR A 1 192 ? 10.752 0.210 -14.474 1.00 89.81 192 TYR A O 1
ATOM 1527 N N . HIS A 1 193 ? 12.799 1.133 -14.545 1.00 91.62 193 HIS A N 1
ATOM 1528 C CA . HIS A 1 193 ? 13.119 0.825 -13.155 1.00 91.62 193 HIS A CA 1
ATOM 1529 C C . HIS A 1 193 ? 12.169 1.515 -12.182 1.00 91.62 193 HIS A C 1
ATOM 1531 O O . HIS A 1 193 ? 11.778 0.910 -11.186 1.00 91.62 193 HIS A O 1
ATOM 1537 N N . MET A 1 194 ? 11.755 2.750 -12.463 1.00 92.50 194 MET A N 1
ATOM 1538 C CA . MET A 1 194 ? 10.803 3.458 -11.612 1.00 92.50 194 MET A CA 1
ATOM 1539 C C . MET A 1 194 ? 9.420 2.807 -11.647 1.00 92.50 194 MET A C 1
ATOM 1541 O O . MET A 1 194 ? 8.833 2.600 -10.586 1.00 92.50 194 MET A O 1
ATOM 1545 N N . ASP A 1 195 ? 8.933 2.412 -12.824 1.00 92.75 195 ASP A N 1
ATOM 1546 C CA . ASP A 1 195 ? 7.692 1.641 -12.957 1.00 92.75 195 ASP A CA 1
ATOM 1547 C C . ASP A 1 195 ? 7.767 0.308 -12.200 1.00 92.75 195 ASP A C 1
ATOM 1549 O O . ASP A 1 195 ? 6.883 -0.007 -11.398 1.00 92.75 195 ASP A O 1
ATOM 1553 N N . HIS A 1 196 ? 8.859 -0.438 -12.393 1.00 93.50 196 HIS A N 1
ATOM 1554 C CA . HIS A 1 196 ? 9.129 -1.688 -11.691 1.00 93.50 196 HIS A CA 1
ATOM 1555 C C . HIS A 1 196 ? 9.131 -1.498 -10.166 1.00 93.50 196 HIS A C 1
ATOM 1557 O O . HIS A 1 196 ? 8.372 -2.165 -9.465 1.00 93.50 196 HIS A O 1
ATOM 1563 N N . CYS A 1 197 ? 9.929 -0.560 -9.646 1.00 93.75 197 CYS A N 1
ATOM 1564 C CA . CYS A 1 197 ? 10.076 -0.322 -8.208 1.00 93.75 197 CYS A CA 1
ATOM 1565 C C . CYS A 1 197 ? 8.757 0.098 -7.558 1.00 93.75 197 CYS A C 1
ATOM 1567 O O . CYS A 1 197 ? 8.414 -0.371 -6.473 1.00 93.75 197 CYS A O 1
ATOM 1569 N N . ILE A 1 198 ? 8.015 0.997 -8.203 1.00 96.62 198 ILE A N 1
ATOM 1570 C CA . ILE A 1 198 ? 6.763 1.515 -7.653 1.00 96.62 198 ILE A CA 1
ATOM 1571 C C . ILE A 1 198 ? 5.713 0.404 -7.587 1.00 96.62 198 ILE A C 1
ATOM 1573 O O . ILE A 1 198 ? 5.036 0.265 -6.567 1.00 96.62 198 ILE A O 1
ATOM 1577 N N . GLU A 1 199 ? 5.610 -0.421 -8.628 1.00 95.88 199 GLU A N 1
ATOM 1578 C CA . GLU A 1 199 ? 4.706 -1.570 -8.630 1.00 95.88 199 GLU A CA 1
ATOM 1579 C C . GLU A 1 199 ? 5.115 -2.621 -7.590 1.00 95.88 199 GLU A C 1
ATOM 1581 O O . GLU A 1 199 ? 4.281 -3.115 -6.827 1.00 95.88 199 GLU A O 1
ATOM 1586 N N . TYR A 1 200 ? 6.415 -2.891 -7.486 1.00 93.75 200 TYR A N 1
ATOM 1587 C CA . TYR A 1 200 ? 6.976 -3.820 -6.514 1.00 93.75 200 TYR A CA 1
ATOM 1588 C C . TYR A 1 200 ? 6.635 -3.423 -5.072 1.00 93.75 200 TYR A C 1
ATOM 1590 O O . TYR A 1 200 ? 6.179 -4.238 -4.259 1.00 93.75 200 TYR A O 1
ATOM 1598 N N . LEU A 1 201 ? 6.813 -2.139 -4.752 1.00 95.44 201 LEU A N 1
ATOM 1599 C CA . LEU A 1 201 ? 6.479 -1.583 -3.446 1.00 95.44 201 LEU A CA 1
ATOM 1600 C C . LEU A 1 201 ? 4.972 -1.612 -3.198 1.00 95.44 201 LEU A C 1
ATOM 1602 O O . LEU A 1 201 ? 4.556 -2.015 -2.114 1.00 95.44 201 LEU A O 1
ATOM 1606 N N . ARG A 1 202 ? 4.143 -1.264 -4.192 1.00 96.56 202 ARG A N 1
ATOM 1607 C CA . ARG A 1 202 ? 2.679 -1.340 -4.076 1.00 96.56 202 ARG A CA 1
ATOM 1608 C C . ARG A 1 202 ? 2.229 -2.748 -3.695 1.00 96.56 202 ARG A C 1
ATOM 1610 O O . ARG A 1 202 ? 1.481 -2.908 -2.731 1.00 96.56 202 ARG A O 1
ATOM 1617 N N . MET A 1 203 ? 2.703 -3.759 -4.423 1.00 94.88 203 MET A N 1
ATOM 1618 C CA . MET A 1 203 ? 2.388 -5.163 -4.159 1.00 94.88 203 MET A CA 1
ATOM 1619 C C . MET A 1 203 ? 2.871 -5.595 -2.772 1.00 94.88 203 MET A C 1
ATOM 1621 O O . MET A 1 203 ? 2.119 -6.233 -2.039 1.00 94.88 203 MET A O 1
ATOM 1625 N N . THR A 1 204 ? 4.088 -5.208 -2.379 1.00 94.25 204 THR A N 1
ATOM 1626 C CA . THR A 1 204 ? 4.658 -5.516 -1.053 1.00 94.25 204 THR A CA 1
ATOM 1627 C C . THR A 1 204 ? 3.818 -4.925 0.075 1.00 94.25 204 THR A C 1
ATOM 1629 O O . THR A 1 204 ? 3.417 -5.643 0.993 1.00 94.25 204 THR A O 1
ATOM 1632 N N . ILE A 1 205 ? 3.475 -3.640 -0.027 1.00 95.81 205 ILE A N 1
ATOM 1633 C CA . ILE A 1 205 ? 2.641 -2.944 0.957 1.00 95.81 205 ILE A CA 1
ATOM 1634 C C . ILE A 1 205 ? 1.260 -3.603 1.051 1.00 95.81 205 ILE A C 1
ATOM 1636 O O . ILE A 1 205 ? 0.764 -3.832 2.155 1.00 95.81 205 ILE A O 1
ATOM 1640 N N . MET A 1 206 ? 0.652 -3.949 -0.087 1.00 95.50 206 MET A N 1
ATOM 1641 C CA . MET A 1 206 ? -0.647 -4.625 -0.111 1.00 95.50 206 MET A CA 1
ATOM 1642 C C . MET A 1 206 ? -0.591 -6.058 0.417 1.00 95.50 206 MET A C 1
ATOM 1644 O O . MET A 1 206 ? -1.561 -6.540 0.994 1.00 95.50 206 MET A O 1
ATOM 1648 N N . CYS A 1 207 ? 0.542 -6.739 0.253 1.00 95.25 207 CYS A N 1
ATOM 1649 C CA . CYS A 1 207 ? 0.722 -8.092 0.754 1.00 95.25 207 CYS A CA 1
ATOM 1650 C C . CYS A 1 207 ? 0.826 -8.140 2.285 1.00 95.25 207 CYS A C 1
ATOM 1652 O O . CYS A 1 207 ? 0.453 -9.143 2.887 1.00 95.25 207 CYS A O 1
ATOM 1654 N N . GLY A 1 208 ? 1.299 -7.065 2.926 1.00 91.19 208 GLY A N 1
ATOM 1655 C CA . GLY A 1 208 ? 1.317 -6.934 4.387 1.00 91.19 208 GLY A CA 1
ATOM 1656 C C . GLY A 1 208 ? 2.326 -7.833 5.112 1.00 91.19 208 GLY A C 1
ATOM 1657 O O . GLY A 1 208 ? 2.238 -7.975 6.329 1.00 91.19 208 GLY A O 1
ATOM 1658 N N . GLY A 1 209 ? 3.284 -8.422 4.390 1.00 77.75 209 GLY A N 1
ATOM 1659 C CA . GLY A 1 209 ? 4.357 -9.251 4.938 1.00 77.75 209 GLY A CA 1
ATOM 1660 C C . GLY A 1 209 ? 5.729 -8.787 4.453 1.00 77.75 209 GLY A C 1
ATOM 1661 O O . GLY A 1 209 ? 5.896 -8.474 3.277 1.00 77.75 209 GLY A O 1
ATOM 1662 N N . ASN A 1 210 ? 6.712 -8.783 5.356 1.00 70.06 210 ASN A N 1
ATOM 1663 C CA . ASN A 1 210 ? 8.104 -8.426 5.075 1.00 70.06 210 ASN A CA 1
ATOM 1664 C C . ASN A 1 210 ? 9.009 -9.630 5.402 1.00 70.06 210 ASN A C 1
ATOM 1666 O O . ASN A 1 210 ? 8.654 -10.423 6.273 1.00 70.06 210 ASN A O 1
ATOM 1670 N N . TRP A 1 211 ? 10.168 -9.742 4.735 1.00 80.56 211 TRP A N 1
ATOM 1671 C CA . TRP A 1 211 ? 11.176 -10.822 4.865 1.00 80.56 211 TRP A CA 1
ATOM 1672 C C . TRP A 1 211 ? 10.872 -12.124 4.103 1.00 80.56 211 TRP A C 1
ATOM 1674 O O . TRP A 1 211 ? 10.734 -13.197 4.687 1.00 80.56 211 TRP A O 1
ATOM 1684 N N . VAL A 1 212 ? 10.820 -12.041 2.772 1.00 80.19 212 VAL A N 1
ATOM 1685 C CA . VAL A 1 212 ? 10.712 -13.208 1.881 1.00 80.19 212 VAL A CA 1
ATOM 1686 C C . VAL A 1 212 ? 12.010 -13.355 1.088 1.00 80.19 212 VAL A C 1
ATOM 1688 O O . VAL A 1 212 ? 12.560 -12.362 0.622 1.00 80.19 212 VAL A O 1
ATOM 1691 N N . ILE A 1 213 ? 12.505 -14.588 0.938 1.00 84.88 213 ILE A N 1
ATOM 1692 C CA . ILE A 1 213 ? 13.594 -14.896 0.002 1.00 84.88 213 ILE A CA 1
ATOM 1693 C C . ILE A 1 213 ? 12.980 -15.052 -1.384 1.00 84.88 213 ILE A C 1
ATOM 1695 O O . ILE A 1 213 ? 12.071 -15.860 -1.574 1.00 84.88 213 ILE A O 1
ATOM 1699 N N . GLU A 1 214 ? 13.477 -14.280 -2.340 1.00 82.88 214 GLU A N 1
ATOM 1700 C CA . GLU A 1 214 ? 12.860 -14.147 -3.656 1.00 82.88 214 GLU A CA 1
ATOM 1701 C C . GLU A 1 214 ? 13.514 -15.117 -4.642 1.00 82.88 214 GLU A C 1
ATOM 1703 O O . GLU A 1 214 ? 14.710 -14.995 -4.921 1.00 82.88 214 GLU A O 1
ATOM 1708 N N . PRO A 1 215 ? 12.776 -16.125 -5.141 1.00 81.56 215 PRO A N 1
ATOM 1709 C CA . PRO A 1 215 ? 13.294 -17.003 -6.175 1.00 81.56 215 PRO A CA 1
ATOM 1710 C C . PRO A 1 215 ? 13.243 -16.308 -7.542 1.00 81.56 215 PRO A C 1
ATOM 1712 O O . PRO A 1 215 ? 12.503 -15.347 -7.747 1.00 81.56 215 PRO A O 1
ATOM 1715 N N . ASN A 1 216 ? 13.961 -16.863 -8.520 1.00 80.44 216 ASN A N 1
ATOM 1716 C CA . ASN A 1 216 ? 13.687 -16.553 -9.924 1.00 80.44 216 ASN A CA 1
ATOM 1717 C C . ASN A 1 216 ? 12.242 -16.923 -10.292 1.00 80.44 216 ASN A C 1
ATOM 1719 O O . ASN A 1 216 ? 11.640 -17.819 -9.689 1.00 80.44 216 ASN A O 1
ATOM 1723 N N . SER A 1 217 ? 11.717 -16.283 -11.339 1.00 83.25 217 SER A N 1
ATOM 1724 C CA . SER A 1 217 ? 10.416 -16.637 -11.904 1.00 83.25 217 SER A CA 1
ATOM 1725 C C . SER A 1 217 ? 10.356 -18.133 -12.261 1.00 83.25 217 SER A C 1
ATOM 1727 O O . SER A 1 217 ? 11.340 -18.669 -12.787 1.00 83.25 217 SER A O 1
ATOM 1729 N N . PRO A 1 218 ? 9.230 -18.829 -11.999 1.00 82.62 218 PRO A N 1
ATOM 1730 C CA . PRO A 1 218 ? 9.093 -20.251 -12.307 1.00 82.62 218 PRO A CA 1
ATOM 1731 C C . PRO A 1 218 ? 9.359 -20.579 -13.787 1.00 82.62 218 PRO A C 1
ATOM 1733 O O . PRO A 1 218 ? 9.099 -19.737 -14.656 1.00 82.62 218 PRO A O 1
ATOM 1736 N N . PRO A 1 219 ? 9.809 -21.808 -14.113 1.00 84.44 219 PRO A N 1
ATOM 1737 C CA . PRO A 1 219 ? 9.928 -22.255 -15.499 1.00 84.44 219 PRO A CA 1
ATOM 1738 C C . PRO A 1 219 ? 8.622 -22.056 -16.279 1.00 84.44 219 PRO A C 1
ATOM 1740 O O . PRO A 1 219 ? 7.544 -22.356 -15.772 1.00 84.44 219 PRO A O 1
ATOM 1743 N N . GLY A 1 220 ? 8.724 -21.555 -17.512 1.00 84.69 220 GLY A N 1
ATOM 1744 C CA . GLY A 1 220 ? 7.565 -21.231 -18.352 1.00 84.69 220 GLY A CA 1
ATOM 1745 C C . GLY A 1 220 ? 6.980 -19.830 -18.132 1.00 84.69 220 GLY A C 1
ATOM 1746 O O . GLY A 1 220 ? 6.047 -19.462 -18.840 1.00 84.69 220 GLY A O 1
ATOM 1747 N N . THR A 1 221 ? 7.528 -19.035 -17.203 1.00 85.44 221 THR A N 1
ATOM 1748 C CA . THR A 1 221 ? 7.198 -17.602 -17.105 1.00 85.44 221 THR A CA 1
ATOM 1749 C C . THR A 1 221 ? 7.681 -16.872 -18.368 1.00 85.44 221 THR A C 1
ATOM 1751 O O . THR A 1 221 ? 8.833 -17.090 -18.757 1.00 85.44 221 THR A O 1
ATOM 1754 N N . PRO A 1 222 ? 6.850 -16.013 -18.994 1.00 88.12 222 PRO A N 1
ATOM 1755 C CA . PRO A 1 222 ? 7.267 -15.178 -20.119 1.00 88.12 222 PRO A CA 1
ATOM 1756 C C . PRO A 1 222 ? 8.530 -14.369 -19.813 1.00 88.12 222 PRO A C 1
ATOM 1758 O O . PRO A 1 222 ? 8.733 -13.921 -18.681 1.00 88.12 222 PRO A O 1
ATOM 1761 N N . ASP A 1 223 ? 9.385 -14.177 -20.817 1.00 87.81 223 ASP A N 1
ATOM 1762 C CA . ASP A 1 223 ? 10.688 -13.536 -20.629 1.00 87.81 223 ASP A CA 1
ATOM 1763 C C . ASP A 1 223 ? 10.549 -12.084 -20.146 1.00 87.81 223 ASP A C 1
ATOM 1765 O O . ASP A 1 223 ? 11.318 -11.667 -19.280 1.00 87.81 223 ASP A O 1
ATOM 1769 N N . GLU A 1 224 ? 9.521 -11.360 -20.601 1.00 85.56 224 GLU A N 1
ATOM 1770 C CA . GLU A 1 224 ? 9.198 -9.997 -20.155 1.00 85.56 224 GLU A CA 1
ATOM 1771 C C . GLU A 1 224 ? 8.771 -9.903 -18.682 1.00 85.56 224 GLU A C 1
ATOM 1773 O O . GLU A 1 224 ? 8.805 -8.828 -18.087 1.00 85.56 224 GLU A O 1
ATOM 1778 N N . LEU A 1 225 ? 8.370 -11.027 -18.085 1.00 85.69 225 LEU A N 1
ATOM 1779 C CA . LEU A 1 225 ? 8.069 -11.132 -16.660 1.00 85.69 225 LEU A CA 1
ATOM 1780 C C . LEU A 1 225 ? 9.250 -11.689 -15.866 1.00 85.69 225 LEU A C 1
ATOM 1782 O O . LEU A 1 225 ? 9.194 -11.706 -14.644 1.00 85.69 225 LEU A O 1
ATOM 1786 N N . ARG A 1 226 ? 10.325 -12.130 -16.521 1.00 88.00 226 ARG A N 1
ATOM 1787 C CA . ARG A 1 226 ? 11.513 -12.651 -15.843 1.00 88.00 226 ARG A CA 1
ATOM 1788 C C . ARG A 1 226 ? 12.651 -11.644 -15.812 1.00 88.00 226 ARG A C 1
ATOM 1790 O O . ARG A 1 226 ? 13.413 -11.632 -14.843 1.00 88.00 226 ARG A O 1
ATOM 1797 N N . ARG A 1 227 ? 12.786 -10.833 -16.863 1.00 89.00 227 ARG A N 1
ATOM 1798 C CA . ARG A 1 227 ? 13.890 -9.885 -17.025 1.00 89.00 227 ARG A CA 1
ATOM 1799 C C . ARG A 1 227 ? 13.450 -8.548 -17.588 1.00 89.00 227 ARG A C 1
ATOM 1801 O O . ARG A 1 227 ? 12.516 -8.482 -18.385 1.00 89.00 227 ARG A O 1
ATOM 1808 N N . ASP A 1 228 ? 14.159 -7.506 -17.176 1.00 89.56 228 ASP A N 1
ATOM 1809 C CA . ASP A 1 228 ? 14.010 -6.176 -17.750 1.00 89.56 228 ASP A CA 1
ATOM 1810 C C . ASP A 1 228 ? 14.558 -6.127 -19.199 1.00 89.56 228 ASP A C 1
ATOM 1812 O O . ASP A 1 228 ? 15.238 -7.056 -19.656 1.00 89.56 228 ASP A O 1
ATOM 1816 N N . PRO A 1 229 ? 14.306 -5.035 -19.946 1.00 89.12 229 PRO A N 1
ATOM 1817 C CA . PRO A 1 229 ? 14.899 -4.815 -21.269 1.00 89.12 229 PRO A CA 1
ATOM 1818 C C . PRO A 1 229 ? 16.439 -4.738 -21.296 1.00 89.12 229 PRO A C 1
ATOM 1820 O O . PRO A 1 229 ? 17.026 -4.611 -22.373 1.00 89.12 229 PRO A O 1
ATOM 1823 N N . PHE A 1 230 ? 17.097 -4.793 -20.137 1.00 87.00 230 PHE A N 1
ATOM 1824 C CA . PHE A 1 230 ? 18.540 -4.695 -19.934 1.00 87.00 230 PHE A CA 1
ATOM 1825 C C . PHE A 1 230 ? 19.159 -6.018 -19.427 1.00 87.00 230 PHE A C 1
ATOM 1827 O O . PHE A 1 230 ? 20.346 -6.039 -19.107 1.00 87.00 230 PHE A O 1
ATOM 1834 N N . ASP A 1 231 ? 18.391 -7.120 -19.451 1.00 88.00 231 ASP A N 1
ATOM 1835 C CA . ASP A 1 231 ? 18.751 -8.494 -19.051 1.00 88.00 231 ASP A CA 1
ATOM 1836 C C . ASP A 1 231 ? 18.973 -8.710 -17.534 1.00 88.00 231 ASP A C 1
ATOM 1838 O O . ASP A 1 231 ? 19.529 -9.730 -17.120 1.00 88.00 231 ASP A O 1
ATOM 1842 N N . HIS A 1 232 ? 18.483 -7.810 -16.675 1.00 87.50 232 HIS A N 1
ATOM 1843 C CA . HIS A 1 232 ? 18.481 -7.995 -15.219 1.00 87.50 232 HIS A CA 1
ATOM 1844 C C . HIS A 1 232 ? 17.227 -8.744 -14.741 1.00 87.50 232 HIS A C 1
ATOM 1846 O O . HIS A 1 232 ? 16.137 -8.528 -15.275 1.00 87.50 232 HIS A O 1
ATOM 1852 N N . PRO A 1 233 ? 17.333 -9.620 -13.723 1.00 87.62 233 PRO A N 1
ATOM 1853 C CA . PRO A 1 233 ? 16.179 -10.318 -13.165 1.00 87.62 233 PRO A CA 1
ATOM 1854 C C . PRO A 1 233 ? 15.226 -9.345 -12.461 1.00 87.62 233 PRO A C 1
ATOM 1856 O O . PRO A 1 233 ? 15.656 -8.514 -11.666 1.00 87.62 233 PRO A O 1
ATOM 1859 N N . LEU A 1 234 ? 13.924 -9.500 -12.703 1.00 87.00 234 LEU A N 1
ATOM 1860 C CA . LEU A 1 234 ? 12.900 -8.599 -12.160 1.00 87.00 234 LEU A CA 1
ATOM 1861 C C . LEU A 1 234 ? 12.447 -8.943 -10.741 1.00 87.00 234 LEU A C 1
ATOM 1863 O O . LEU A 1 234 ? 11.720 -8.174 -10.131 1.00 87.00 234 LEU A O 1
ATOM 1867 N N . GLY A 1 235 ? 12.757 -10.134 -10.228 1.00 82.69 235 GLY A N 1
ATOM 1868 C CA . GLY A 1 235 ? 12.189 -10.581 -8.948 1.00 82.69 235 GLY A CA 1
ATOM 1869 C C . GLY A 1 235 ? 10.660 -10.757 -8.970 1.00 82.69 235 GLY A C 1
ATOM 1870 O O . GLY A 1 235 ? 10.038 -10.960 -7.928 1.00 82.69 235 GLY A O 1
ATOM 1871 N N . TRP A 1 236 ? 10.030 -10.723 -10.150 1.00 84.75 236 TRP A N 1
ATOM 1872 C CA . TRP A 1 236 ? 8.671 -11.223 -10.329 1.00 84.75 236 TRP A CA 1
ATOM 1873 C C . TRP A 1 236 ? 8.696 -12.744 -10.239 1.00 84.75 236 TRP A C 1
ATOM 1875 O O . TRP A 1 236 ? 9.492 -13.407 -10.905 1.00 84.75 236 TRP A O 1
ATOM 1885 N N . GLY A 1 237 ? 7.819 -13.326 -9.432 1.00 76.56 237 GLY A N 1
ATOM 1886 C CA . GLY A 1 237 ? 7.707 -14.772 -9.331 1.00 76.56 237 GLY A CA 1
ATOM 1887 C C . GLY A 1 237 ? 7.459 -15.314 -7.934 1.00 76.56 237 GLY A C 1
ATOM 1888 O O . GLY A 1 237 ? 7.639 -14.662 -6.907 1.00 76.56 237 GLY A O 1
ATOM 1889 N N . GLY A 1 238 ? 7.033 -16.573 -7.925 1.00 83.31 238 GLY A N 1
ATOM 1890 C CA . GLY A 1 238 ? 6.641 -17.273 -6.714 1.00 83.31 238 GLY A CA 1
ATOM 1891 C C . GLY A 1 238 ? 5.237 -16.904 -6.241 1.00 83.31 238 GLY A C 1
ATOM 1892 O O . GLY A 1 238 ? 4.511 -16.113 -6.848 1.00 83.31 238 GLY A O 1
ATOM 1893 N N . ILE A 1 239 ? 4.853 -17.545 -5.144 1.00 88.50 239 ILE A N 1
ATOM 1894 C CA . ILE A 1 239 ? 3.578 -17.333 -4.468 1.00 88.50 239 ILE A CA 1
ATOM 1895 C C . ILE A 1 239 ? 3.901 -16.779 -3.089 1.00 88.50 239 ILE A C 1
ATOM 1897 O O . ILE A 1 239 ? 4.656 -17.398 -2.336 1.00 88.50 239 ILE A O 1
ATOM 1901 N N . ARG A 1 240 ? 3.320 -15.628 -2.753 1.00 90.50 240 ARG A N 1
ATOM 1902 C CA . ARG A 1 240 ? 3.406 -15.047 -1.410 1.00 90.50 240 ARG A CA 1
ATOM 1903 C C . ARG A 1 240 ? 2.120 -15.298 -0.642 1.00 90.50 240 ARG A C 1
ATOM 1905 O O . ARG A 1 240 ? 1.050 -15.398 -1.231 1.00 90.50 240 ARG A O 1
ATOM 1912 N N . GLN A 1 241 ? 2.243 -15.414 0.674 1.00 92.88 241 GLN A N 1
ATOM 1913 C CA . GLN A 1 241 ? 1.112 -15.550 1.587 1.00 92.88 241 GLN A CA 1
ATOM 1914 C C . GLN A 1 241 ? 0.765 -14.158 2.107 1.00 92.88 241 GLN A C 1
ATOM 1916 O O . GLN A 1 241 ? 1.384 -13.671 3.051 1.00 92.88 241 GLN A O 1
ATOM 1921 N N . CYS A 1 242 ? -0.158 -13.494 1.422 1.00 95.06 242 CYS A N 1
ATOM 1922 C CA . CYS A 1 242 ? -0.503 -12.104 1.679 1.00 95.06 242 CYS A CA 1
ATOM 1923 C C . CYS A 1 242 ? -1.688 -11.975 2.636 1.00 95.06 242 CYS A C 1
ATOM 1925 O O . CYS A 1 242 ? -2.493 -12.892 2.782 1.00 95.06 242 CYS A O 1
ATOM 1927 N N . VAL A 1 243 ? -1.831 -10.809 3.260 1.00 95.88 243 VAL A N 1
ATOM 1928 C CA . VAL A 1 243 ? -3.048 -10.455 3.995 1.00 95.88 243 VAL A CA 1
ATOM 1929 C C . VAL A 1 243 ? -4.258 -10.427 3.059 1.00 95.88 243 VAL A C 1
ATOM 1931 O O . VAL A 1 243 ? -4.148 -10.166 1.858 1.00 95.88 243 VAL A O 1
ATOM 1934 N N . ASN A 1 244 ? -5.440 -10.664 3.615 1.00 96.31 244 ASN A N 1
ATOM 1935 C CA . ASN A 1 244 ? -6.701 -10.470 2.923 1.00 96.31 244 ASN A CA 1
ATOM 1936 C C . ASN A 1 244 ? -6.998 -8.965 2.820 1.00 96.31 244 ASN A C 1
ATOM 1938 O O . ASN A 1 244 ? -7.625 -8.365 3.699 1.00 96.31 244 ASN A O 1
ATOM 1942 N N . TRP A 1 245 ? -6.510 -8.356 1.736 1.00 94.75 245 TRP A N 1
ATOM 1943 C CA . TRP A 1 245 ? -6.667 -6.926 1.467 1.00 94.75 245 TRP A CA 1
ATOM 1944 C C . TRP A 1 245 ? -8.137 -6.496 1.418 1.00 94.75 245 TRP A C 1
ATOM 1946 O O . TRP A 1 245 ? -8.497 -5.456 1.964 1.00 94.75 245 TRP A O 1
ATOM 1956 N N . ASP A 1 246 ? -9.014 -7.316 0.840 1.00 94.50 246 ASP A N 1
ATOM 1957 C CA . ASP A 1 246 ? -10.446 -7.014 0.777 1.00 94.50 246 ASP A CA 1
ATOM 1958 C C . ASP A 1 246 ? -11.081 -6.965 2.171 1.00 94.50 246 ASP A C 1
ATOM 1960 O O . ASP A 1 246 ? -11.887 -6.078 2.452 1.00 94.50 246 ASP A O 1
ATOM 1964 N N . SER A 1 247 ? -10.669 -7.855 3.077 1.00 96.06 247 SER A N 1
ATOM 1965 C CA . SER A 1 247 ? -11.100 -7.818 4.478 1.00 96.06 247 SER A CA 1
ATOM 1966 C C . SER A 1 247 ? -10.602 -6.564 5.196 1.00 96.06 247 SER A C 1
ATOM 1968 O O . SER A 1 247 ? -11.353 -5.984 5.981 1.00 96.06 247 SER A O 1
ATOM 1970 N N . LEU A 1 248 ? -9.380 -6.099 4.901 1.00 95.06 248 LEU A N 1
ATOM 1971 C CA . LEU A 1 248 ? -8.866 -4.835 5.439 1.00 95.06 248 LEU A CA 1
ATOM 1972 C C . LEU A 1 248 ? -9.725 -3.655 4.969 1.00 95.06 248 LEU A C 1
ATOM 1974 O O . LEU A 1 248 ? -10.162 -2.851 5.790 1.00 95.06 248 LEU A O 1
ATOM 1978 N N . MET A 1 249 ? -10.016 -3.581 3.667 1.00 95.00 249 MET A N 1
ATOM 1979 C CA . MET A 1 249 ? -10.830 -2.505 3.094 1.00 95.00 249 MET A CA 1
ATOM 1980 C C . MET A 1 249 ? -12.287 -2.554 3.574 1.00 95.00 249 MET A C 1
ATOM 1982 O O . MET A 1 249 ? -12.908 -1.508 3.772 1.00 95.00 249 MET A O 1
ATOM 1986 N N . ALA A 1 250 ? -12.848 -3.750 3.772 1.00 95.25 250 ALA A N 1
ATOM 1987 C CA . ALA A 1 250 ? -14.191 -3.925 4.317 1.00 95.25 250 ALA A CA 1
ATOM 1988 C C . ALA A 1 250 ? -14.269 -3.464 5.778 1.00 95.25 250 ALA A C 1
ATOM 1990 O O . ALA A 1 250 ? -15.172 -2.709 6.134 1.00 95.25 250 ALA A O 1
ATOM 1991 N N . TRP A 1 251 ? -13.302 -3.863 6.607 1.00 95.81 251 TRP A N 1
ATOM 1992 C CA . TRP A 1 251 ? -13.212 -3.408 7.993 1.00 95.81 251 TRP A CA 1
ATOM 1993 C C . TRP A 1 251 ? -13.016 -1.894 8.084 1.00 95.81 251 TRP A C 1
ATOM 1995 O O . TRP A 1 251 ? -13.705 -1.235 8.861 1.00 95.81 251 TRP A O 1
ATOM 2005 N N . GLN A 1 252 ? -12.129 -1.329 7.262 1.00 95.25 252 GLN A N 1
ATOM 2006 C CA . GLN A 1 252 ? -11.923 0.112 7.212 1.00 95.25 252 GLN A CA 1
ATOM 2007 C C . GLN A 1 252 ? -13.238 0.840 6.919 1.00 95.25 252 GLN A C 1
ATOM 2009 O O . GLN A 1 252 ? -13.605 1.762 7.645 1.00 95.25 252 GLN A O 1
ATOM 2014 N N . LYS A 1 253 ? -13.979 0.391 5.897 1.00 94.50 253 LYS A N 1
ATOM 2015 C CA . LYS A 1 253 ? -15.292 0.952 5.573 1.00 94.50 253 LYS A CA 1
ATOM 2016 C C . LYS A 1 253 ? -16.250 0.875 6.763 1.00 94.50 253 LYS A C 1
ATOM 2018 O O . LYS A 1 253 ? -16.906 1.863 7.050 1.00 94.50 253 LYS A O 1
ATOM 2023 N N . GLN A 1 254 ? -16.298 -0.245 7.483 1.00 95.56 254 GLN A N 1
ATOM 2024 C CA . GLN A 1 254 ? -17.148 -0.370 8.673 1.00 95.56 254 GLN A CA 1
ATOM 2025 C C . GLN A 1 254 ? -16.786 0.645 9.765 1.00 95.56 254 GLN A C 1
ATOM 2027 O O . GLN A 1 254 ? -17.685 1.171 10.411 1.00 95.56 254 GLN A O 1
ATOM 2032 N N . GLN A 1 255 ? -15.496 0.941 9.968 1.00 95.44 255 GLN A N 1
ATOM 2033 C CA . GLN A 1 255 ? -15.079 1.968 10.932 1.00 95.44 255 GLN A CA 1
ATOM 2034 C C . GLN A 1 255 ? -15.540 3.368 10.506 1.00 95.44 255 GLN A C 1
ATOM 2036 O O . GLN A 1 255 ? -15.951 4.161 11.349 1.00 95.44 255 GLN A O 1
ATOM 2041 N N . LEU A 1 256 ? -15.499 3.667 9.204 1.00 93.62 256 LEU A N 1
ATOM 2042 C CA . LEU A 1 256 ? -16.001 4.934 8.666 1.00 93.62 256 LEU A CA 1
ATOM 2043 C C . LEU A 1 256 ? -17.525 5.028 8.774 1.00 93.62 256 LEU A C 1
ATOM 2045 O O . LEU A 1 256 ? -18.020 6.027 9.279 1.00 93.62 256 LEU A O 1
ATOM 2049 N N . ASP A 1 257 ? -18.253 3.976 8.399 1.00 93.81 257 ASP A N 1
ATOM 2050 C CA . ASP A 1 257 ? -19.717 3.918 8.506 1.00 93.81 257 ASP A CA 1
ATOM 2051 C C . ASP A 1 257 ? -20.171 4.057 9.973 1.00 93.81 257 ASP A C 1
ATOM 2053 O O . ASP A 1 257 ? -21.167 4.714 10.268 1.00 93.81 257 ASP A O 1
ATOM 2057 N N . ALA A 1 258 ? -19.422 3.476 10.917 1.00 93.94 258 ALA A N 1
ATOM 2058 C CA . ALA A 1 258 ? -19.697 3.617 12.344 1.00 93.94 258 ALA A CA 1
ATOM 2059 C C . ALA A 1 258 ? -19.505 5.060 12.835 1.00 93.94 258 ALA A C 1
ATOM 2061 O O . ALA A 1 258 ? -20.273 5.510 13.681 1.00 93.94 258 ALA A O 1
ATOM 2062 N N . TYR A 1 259 ? -18.524 5.786 12.289 1.00 93.62 259 TYR A N 1
ATOM 2063 C CA . TYR A 1 259 ? -18.357 7.214 12.548 1.00 93.62 259 TYR A CA 1
ATOM 2064 C C . TYR A 1 259 ? -19.458 8.053 11.886 1.00 93.62 259 TYR A C 1
ATOM 2066 O O . TYR A 1 259 ? -20.003 8.942 12.526 1.00 93.62 259 TYR A O 1
ATOM 2074 N N . GLU A 1 260 ? -19.840 7.765 10.641 1.00 91.44 260 GLU A N 1
ATOM 2075 C CA . GLU A 1 260 ? -20.952 8.453 9.960 1.00 91.44 260 GLU A CA 1
ATOM 2076 C C . GLU A 1 260 ? -22.302 8.235 10.664 1.00 91.44 260 GLU A C 1
ATOM 2078 O O . GLU A 1 260 ? -23.183 9.084 10.598 1.00 91.44 260 GLU A O 1
ATOM 2083 N N . GLY A 1 261 ? -22.469 7.112 11.368 1.00 91.00 261 GLY A N 1
ATOM 2084 C CA . GLY A 1 261 ? -23.632 6.846 12.217 1.00 91.00 261 GLY A CA 1
ATOM 2085 C C . GLY A 1 261 ? -23.626 7.579 13.565 1.00 91.00 261 GLY A C 1
ATOM 2086 O O . GLY A 1 261 ? -24.554 7.387 14.354 1.00 91.00 261 GLY A O 1
ATOM 2087 N N . THR A 1 262 ? -22.592 8.372 13.866 1.00 87.56 262 THR A N 1
ATOM 2088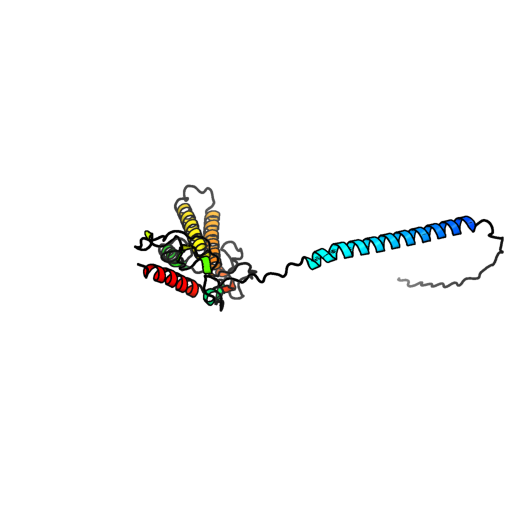 C CA . THR A 1 262 ? -22.563 9.241 15.054 1.00 87.56 262 THR A CA 1
ATOM 2089 C C . THR A 1 262 ? -23.344 10.544 14.807 1.00 87.56 262 THR A C 1
ATOM 2091 O O . THR A 1 262 ? -23.743 10.824 13.683 1.00 87.56 262 THR A O 1
ATOM 2094 N N . PHE A 1 263 ? -23.662 11.288 15.872 1.00 76.94 263 PHE A N 1
ATOM 2095 C CA . PHE A 1 263 ? -24.637 12.397 15.881 1.00 76.94 263 PHE A CA 1
ATOM 2096 C C . PHE A 1 263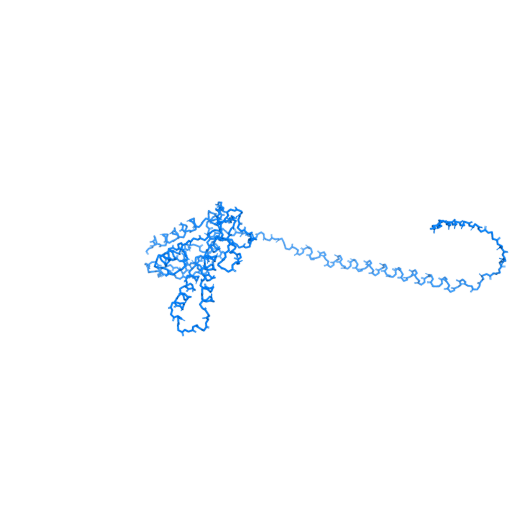 ? -24.410 13.497 14.844 1.00 76.94 263 PHE A C 1
ATOM 2098 O O . PHE A 1 263 ? -23.247 13.947 14.693 1.00 76.94 263 PHE A O 1
#

Nearest PDB structures (foldseek):
  3dew-assembly1_A-2  TM=4.184E-01  e=1.451E+00  Geobacter sulfurreducens

Sequence (263 aa):
MFPTIGTTQRKGKALYKAVPQQSDENSRAPFQRAQRRRQISVLLHLLTFIVGLGLGLTATAPFLALSTPERKAQQLPSVIPAQVFTPPIPTAWVPDSRYIGFSNFSNIMWHRLIKTTESVWIANPSAHGLGPGFEAPFNHTSKSQLPPQFYHVSNLHQLHCLNVIRGRYFELQLHLSTLSKQSERAAQDTAYHMDHCIEYLRMTIMCGGNWVIEPNSPPGTPDELRRDPFDHPLGWGGIRQCVNWDSLMAWQKQQLDAYEGTF

InterPro domains:
  IPR021765 Mycotoxin biosynthesis protein UstYa-like [PF11807] (34-254)
  IPR021765 Mycotoxin biosynthesis protein UstYa-like [PTHR33365] (25-255)

Secondary structure (DSSP, 8-state):
-------------------------SSHHHHHHHHHHHHHHHHHHHHHHHHHHHHHHHHHHHHHHT---------PPPSS-GGGTSSPEEEE----GGGSSS-HHHHHHHHHHSTT-SEEE-S-GGGGT----B--SS--GGGGTS-S-EEE-HHHHHHHHHHHHHHHHHHHHHHGGGT--S-HHHHHHHHHHHHHHHHHHHHHHHHT------PPPPTT--HHHHB-TTS-B----SEEEE--HHHHHHHHHHHHHHHHT--

Mean predicted aligned error: 15.17 Å

Radius of gyration: 39.4 Å; Cα contacts (8 Å, |Δi|>4): 207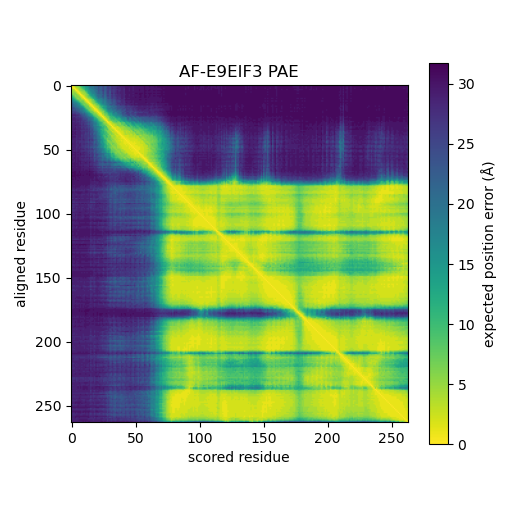; chains: 1; bounding box: 104×77×72 Å

Foldseek 3Di:
DDDDDDDDDDDDDDDDDDDDDDDDDPPPVVVVVVVVVVVVVVVVVVVVVVVVVVVVVVVCVVVVVPPDPPPPPPQQDDPQDCLQPPPFDWDQQFFDPQCFDDDPSNLVVLCPLLDPHQKFFDPCQVSRVDDFAAFDPDDDPCSVVDGRGIDGDVLSVQSVVLVVVRVVVVVCLVVCPPPDPDDPVVSVVVSQVSRLVSRNSNVVSQQVDDDDDQDAADPPPDPVRQADPVRHGSSRHDIGRGTPSVSRVVVRVVRVVVVNPDD

Organism: Metarhizium acridum (strain CQMa 102) (NCBI:txid655827)